Protein AF-A0A6N7HCX4-F1 (afdb_monomer)

Structure (mmCIF, N/CA/C/O backbone):
data_AF-A0A6N7HCX4-F1
#
_entry.id   AF-A0A6N7HCX4-F1
#
loop_
_atom_site.group_PDB
_atom_site.id
_atom_site.type_symbol
_atom_site.label_atom_id
_atom_site.label_alt_id
_atom_site.label_comp_id
_atom_site.label_asym_id
_atom_site.label_entity_id
_atom_site.label_seq_id
_atom_site.pdbx_PDB_ins_code
_atom_site.Cartn_x
_atom_site.Cartn_y
_atom_site.Cartn_z
_atom_site.occupancy
_atom_site.B_iso_or_equiv
_atom_site.auth_seq_id
_atom_site.auth_comp_id
_atom_site.auth_asym_id
_atom_site.auth_atom_id
_atom_site.pdbx_PDB_model_num
ATOM 1 N N . MET A 1 1 ? -26.710 -37.107 18.968 1.00 38.62 1 MET A N 1
ATOM 2 C CA . MET A 1 1 ? -25.535 -37.080 19.858 1.00 38.62 1 MET A CA 1
ATOM 3 C C . MET A 1 1 ? -24.690 -35.927 19.363 1.00 38.62 1 MET A C 1
ATOM 5 O O . MET A 1 1 ? -24.012 -36.073 18.360 1.00 38.62 1 MET A O 1
ATOM 9 N N . SER A 1 2 ? -24.929 -34.747 19.929 1.00 35.47 2 SER A N 1
ATOM 10 C CA . SER A 1 2 ? -24.366 -33.482 19.459 1.00 35.47 2 SER A CA 1
ATOM 11 C C . SER A 1 2 ? -23.120 -33.193 20.284 1.00 35.47 2 SER A C 1
ATOM 13 O O . SER A 1 2 ? -23.227 -33.065 21.503 1.00 35.47 2 SER A O 1
ATOM 15 N N . GLU A 1 3 ? -21.953 -33.158 19.647 1.00 34.78 3 GLU A N 1
ATOM 16 C CA . GLU A 1 3 ? -20.726 -32.699 20.297 1.00 34.78 3 GLU A CA 1
ATOM 17 C C . GLU A 1 3 ? -20.828 -31.195 20.586 1.00 34.78 3 GLU A C 1
ATOM 19 O O . GLU A 1 3 ? -21.275 -30.435 19.720 1.00 34.78 3 GLU A O 1
ATOM 24 N N . PRO A 1 4 ? -20.441 -30.730 21.783 1.00 40.53 4 PRO A N 1
ATOM 25 C CA . PRO A 1 4 ? -20.363 -29.308 22.051 1.00 40.53 4 PRO A CA 1
ATOM 26 C C . PRO A 1 4 ? -19.103 -28.743 21.385 1.00 40.53 4 PRO A C 1
ATOM 28 O O . PRO A 1 4 ? -17.989 -29.183 21.665 1.00 40.53 4 PRO A O 1
ATOM 31 N N . MET A 1 5 ? -19.281 -27.736 20.525 1.00 36.38 5 MET A N 1
ATOM 32 C CA . MET A 1 5 ? -18.189 -26.871 20.082 1.00 36.38 5 MET A CA 1
ATOM 33 C C . MET A 1 5 ? -17.543 -26.232 21.313 1.00 36.38 5 MET A C 1
ATOM 35 O O . MET A 1 5 ? -18.149 -25.402 21.992 1.00 36.38 5 MET A O 1
ATOM 39 N N . SER A 1 6 ? -16.314 -26.646 21.603 1.00 41.00 6 SER A N 1
ATOM 40 C CA . SER A 1 6 ? -15.460 -26.019 22.602 1.00 41.00 6 SER A CA 1
ATOM 41 C C . SER A 1 6 ? -15.181 -24.578 22.171 1.00 41.00 6 SER A C 1
ATOM 43 O O . SER A 1 6 ? -14.432 -24.332 21.227 1.00 41.00 6 SER A O 1
ATOM 45 N N . GLN A 1 7 ? -15.810 -23.618 22.850 1.00 39.31 7 GLN A N 1
ATOM 46 C CA . GLN A 1 7 ? -15.344 -22.238 22.846 1.00 39.31 7 GLN A CA 1
ATOM 47 C C . GLN A 1 7 ? -14.072 -22.189 23.690 1.00 39.31 7 GLN A C 1
ATOM 49 O O . GLN A 1 7 ? -14.120 -22.126 24.918 1.00 39.31 7 GLN A O 1
ATOM 54 N N . GLY A 1 8 ? -12.925 -22.275 23.021 1.00 34.06 8 GLY A N 1
ATOM 55 C CA . GLY A 1 8 ? -11.650 -21.926 23.623 1.00 34.06 8 GLY A CA 1
ATOM 56 C C . GLY A 1 8 ? -11.640 -20.430 23.914 1.00 34.06 8 GLY A C 1
ATOM 57 O O . GLY A 1 8 ? -11.580 -19.615 23.000 1.00 34.06 8 GLY A O 1
ATOM 58 N N . THR A 1 9 ? -11.712 -20.065 25.188 1.00 41.88 9 THR A N 1
ATOM 59 C CA . THR A 1 9 ? -11.422 -18.711 25.660 1.00 41.88 9 THR A CA 1
ATOM 60 C C . THR A 1 9 ? -9.933 -18.436 25.458 1.00 41.88 9 THR A C 1
ATOM 62 O O . THR A 1 9 ? -9.105 -18.865 26.265 1.00 41.88 9 THR A O 1
ATOM 65 N N . SER A 1 10 ? -9.569 -17.751 24.372 1.00 44.38 10 SER A N 1
ATOM 66 C CA . SER A 1 10 ? -8.228 -17.190 24.221 1.00 44.38 10 SER A CA 1
ATOM 67 C C . SER A 1 10 ? -8.109 -15.958 25.119 1.00 44.38 10 SER A C 1
ATOM 69 O O . SER A 1 10 ? -8.784 -14.960 24.890 1.00 44.38 10 SER A O 1
ATOM 71 N N . ASN A 1 11 ? -7.230 -16.011 26.120 1.00 43.62 11 ASN A N 1
ATOM 72 C CA . ASN A 1 11 ? -6.875 -14.897 27.014 1.00 43.62 11 ASN A CA 1
ATOM 73 C C . ASN A 1 11 ? -6.060 -13.774 26.318 1.00 43.62 11 ASN A C 1
ATOM 75 O O . ASN A 1 11 ? -5.235 -13.123 26.951 1.00 43.62 11 ASN A O 1
ATOM 79 N N . GLY A 1 12 ? -6.260 -13.557 25.017 1.00 55.56 12 GLY A N 1
ATOM 80 C CA . GLY A 1 12 ? -5.721 -12.417 24.276 1.00 55.56 12 GLY A CA 1
ATOM 81 C C . GLY A 1 12 ? -6.784 -11.331 24.126 1.00 55.56 12 GLY A C 1
ATOM 82 O O . GLY A 1 12 ? -7.978 -11.630 24.106 1.00 55.56 12 GLY A O 1
ATOM 83 N N . VAL A 1 13 ? -6.366 -10.069 24.016 1.00 67.88 13 VAL A N 1
ATOM 84 C CA . VAL A 1 13 ? -7.274 -8.979 23.632 1.00 67.88 13 VAL A CA 1
ATOM 85 C C . VAL A 1 13 ? -7.847 -9.321 22.251 1.00 67.88 13 VAL A C 1
ATOM 87 O O . VAL A 1 13 ? -7.097 -9.423 21.283 1.00 67.88 13 VAL A O 1
ATOM 90 N N . GLY A 1 14 ? -9.159 -9.562 22.172 1.00 87.25 14 GLY A N 1
ATOM 91 C CA . GLY A 1 14 ? -9.839 -9.869 20.909 1.00 87.25 14 GLY A CA 1
ATOM 92 C C . GLY A 1 14 ? -9.733 -8.710 19.918 1.00 87.25 14 GLY A C 1
ATOM 93 O O . GLY A 1 14 ? -9.562 -7.555 20.328 1.00 87.25 14 GLY A O 1
ATOM 94 N N . ALA A 1 15 ? -9.851 -8.994 18.619 1.00 94.31 15 ALA A N 1
ATOM 95 C CA . ALA A 1 15 ? -9.616 -7.995 17.579 1.00 94.31 15 ALA A CA 1
ATOM 96 C C . ALA A 1 15 ? -10.471 -6.729 17.750 1.00 94.31 15 ALA A C 1
ATOM 98 O O . ALA A 1 15 ? -9.975 -5.616 17.575 1.00 94.31 15 ALA A O 1
ATOM 99 N N . ALA A 1 16 ? -11.730 -6.876 18.180 1.00 95.88 16 ALA A N 1
ATOM 100 C CA . ALA A 1 16 ? -12.612 -5.739 18.431 1.00 95.88 16 ALA A CA 1
ATOM 101 C C . ALA A 1 16 ? -12.129 -4.834 19.578 1.00 95.88 16 ALA A C 1
ATOM 103 O O . ALA A 1 16 ? -12.271 -3.612 19.504 1.00 95.88 16 ALA A O 1
ATOM 104 N N . ALA A 1 17 ? -11.541 -5.414 20.628 1.00 96.12 17 ALA A N 1
ATOM 105 C CA . ALA A 1 17 ? -11.006 -4.661 21.757 1.00 96.12 17 ALA A CA 1
ATOM 106 C C . ALA A 1 17 ? -9.708 -3.928 21.384 1.00 96.12 17 ALA A C 1
ATOM 108 O O . ALA A 1 17 ? -9.553 -2.763 21.746 1.00 96.12 17 ALA A O 1
ATOM 109 N N . ALA A 1 18 ? -8.824 -4.560 20.604 1.00 97.19 18 ALA A N 1
ATOM 110 C CA . ALA A 1 18 ? -7.619 -3.910 20.085 1.00 97.19 18 ALA A CA 1
ATOM 111 C C . ALA A 1 18 ? -7.968 -2.757 19.126 1.00 97.19 18 ALA A C 1
ATOM 113 O O . ALA A 1 18 ? -7.445 -1.654 19.276 1.00 97.19 18 ALA A O 1
ATOM 114 N N . ALA A 1 19 ? -8.913 -2.975 18.203 1.00 97.75 19 ALA A N 1
ATOM 115 C CA . ALA A 1 19 ? -9.404 -1.938 17.295 1.00 97.75 19 ALA A CA 1
ATOM 116 C C . ALA A 1 19 ? -10.025 -0.758 18.060 1.00 97.75 19 ALA A C 1
ATOM 118 O O . ALA A 1 19 ? -9.717 0.396 17.771 1.00 97.75 19 ALA A O 1
ATOM 119 N N . ARG A 1 20 ? -10.860 -1.028 19.076 1.00 97.50 20 ARG A N 1
ATOM 120 C CA . ARG A 1 20 ? -11.422 0.017 19.947 1.00 97.50 20 ARG A CA 1
ATOM 121 C C . ARG A 1 20 ? -10.323 0.816 20.644 1.00 97.50 20 ARG A C 1
ATOM 123 O O . ARG A 1 20 ? -10.342 2.037 20.562 1.00 97.50 20 ARG A O 1
ATOM 130 N N . ALA A 1 21 ? -9.376 0.133 21.286 1.00 97.88 21 ALA A N 1
ATOM 131 C CA . ALA A 1 21 ? -8.285 0.779 22.009 1.00 97.88 21 ALA A CA 1
ATOM 132 C C . ALA A 1 21 ? -7.429 1.659 21.085 1.00 97.88 21 ALA A C 1
ATOM 134 O O . ALA A 1 21 ? -7.088 2.779 21.455 1.00 97.88 21 ALA A O 1
ATOM 135 N N . PHE A 1 22 ? -7.144 1.191 19.864 1.00 98.44 22 PHE A N 1
ATOM 136 C CA . PHE A 1 22 ? -6.410 1.974 18.873 1.00 98.44 22 PHE A CA 1
ATOM 137 C C . PHE A 1 22 ? -7.187 3.223 18.453 1.00 98.44 22 PHE A C 1
ATOM 139 O O . PHE A 1 22 ? -6.628 4.316 18.437 1.00 98.44 22 PHE A O 1
ATOM 146 N N . LEU A 1 23 ? -8.482 3.084 18.150 1.00 97.56 23 LEU A N 1
ATOM 147 C CA . LEU A 1 23 ? -9.331 4.211 17.757 1.00 97.56 23 LEU A CA 1
ATOM 148 C C . LEU A 1 23 ? -9.462 5.251 18.877 1.00 97.56 23 LEU A C 1
ATOM 150 O O . LEU A 1 23 ? -9.435 6.448 18.594 1.00 97.56 23 LEU A O 1
ATOM 154 N N . ASP A 1 24 ? -9.565 4.809 20.131 1.00 97.44 24 ASP A N 1
ATOM 155 C CA . ASP A 1 24 ? -9.630 5.694 21.295 1.00 97.44 24 ASP A CA 1
ATOM 156 C C . ASP A 1 24 ? -8.293 6.430 21.510 1.00 97.44 24 ASP A C 1
ATOM 158 O O . ASP A 1 24 ? -8.294 7.645 21.719 1.00 97.44 24 ASP A O 1
ATOM 162 N N . ALA A 1 25 ? -7.153 5.737 21.379 1.00 98.06 25 ALA A N 1
ATOM 163 C CA . ALA A 1 25 ? -5.821 6.347 21.446 1.00 98.06 25 ALA A CA 1
ATOM 164 C C . ALA A 1 25 ? -5.596 7.360 20.310 1.00 98.06 25 ALA A C 1
ATOM 166 O O . ALA A 1 25 ? -5.174 8.491 20.553 1.00 98.06 25 ALA A O 1
ATOM 167 N N . PHE A 1 26 ? -5.960 6.997 19.077 1.00 96.00 26 PHE A N 1
ATOM 168 C CA . PHE A 1 26 ? -5.862 7.871 17.909 1.00 96.00 26 PHE A CA 1
ATOM 169 C C . PHE A 1 26 ? -6.734 9.128 18.063 1.00 96.00 26 PHE A C 1
ATOM 171 O O . PHE A 1 26 ? -6.258 10.247 17.869 1.00 96.00 26 PHE A O 1
ATOM 178 N N . ALA A 1 27 ? -7.994 8.976 18.487 1.00 93.06 27 ALA A N 1
ATOM 179 C CA . ALA A 1 27 ? -8.889 10.105 18.752 1.00 93.06 27 ALA A CA 1
ATOM 180 C C . ALA A 1 27 ? -8.399 10.985 19.917 1.00 93.06 27 ALA A C 1
ATOM 182 O O . ALA A 1 27 ? -8.547 12.209 19.878 1.00 93.06 27 ALA A O 1
ATOM 183 N N . GLY A 1 28 ? -7.790 10.366 20.933 1.00 95.38 28 GLY A N 1
ATOM 184 C CA . GLY A 1 28 ? -7.145 11.031 22.064 1.00 95.38 28 GLY A CA 1
ATOM 185 C C . GLY A 1 28 ? -5.810 11.704 21.731 1.00 95.38 28 GLY A C 1
ATOM 186 O O . GLY A 1 28 ? -5.285 12.423 22.581 1.00 95.38 28 GLY A O 1
ATOM 187 N N . LYS A 1 29 ? -5.288 11.526 20.507 1.00 95.62 29 LYS A N 1
ATOM 188 C CA . LYS A 1 29 ? -3.956 11.980 20.067 1.00 95.62 29 LYS A CA 1
ATOM 189 C C . LYS A 1 29 ? -2.813 11.407 20.915 1.00 95.62 29 LYS A C 1
ATOM 191 O O . LYS A 1 29 ? -1.795 12.068 21.112 1.00 95.62 29 LYS A O 1
ATOM 196 N N . ASP A 1 30 ? -2.991 10.191 21.420 1.00 97.81 30 ASP A N 1
ATOM 197 C CA . ASP A 1 30 ? -1.984 9.451 22.175 1.00 97.81 30 ASP A CA 1
ATOM 198 C C . ASP A 1 30 ? -1.244 8.487 21.237 1.00 97.81 30 ASP A C 1
ATOM 200 O O . ASP A 1 30 ? -1.601 7.315 21.085 1.00 97.81 30 ASP A O 1
ATOM 204 N N . THR A 1 31 ? -0.235 9.020 20.544 1.00 97.94 31 THR A N 1
ATOM 205 C CA . THR A 1 31 ? 0.560 8.267 19.565 1.00 97.94 31 THR A CA 1
ATOM 206 C C . THR A 1 31 ? 1.271 7.078 20.208 1.00 97.94 31 THR A C 1
ATOM 208 O O . THR A 1 31 ? 1.293 5.998 19.623 1.00 97.94 31 THR A O 1
ATOM 211 N N . ASP A 1 32 ? 1.813 7.234 21.417 1.00 98.06 32 ASP A N 1
ATOM 212 C CA . ASP A 1 32 ? 2.550 6.163 22.094 1.00 98.06 32 ASP A CA 1
ATOM 213 C C . ASP A 1 32 ? 1.618 5.003 22.469 1.00 98.06 32 ASP A C 1
ATOM 215 O O . ASP A 1 32 ? 1.947 3.840 22.212 1.00 98.06 32 ASP A O 1
ATOM 219 N N . ALA A 1 33 ? 0.425 5.302 22.998 1.00 98.25 33 ALA A N 1
ATOM 220 C CA . ALA A 1 33 ? -0.582 4.280 23.272 1.00 98.25 33 ALA A CA 1
ATOM 221 C C . ALA A 1 33 ? -1.065 3.586 21.990 1.00 98.25 33 ALA A C 1
ATOM 223 O O . ALA A 1 33 ? -1.231 2.366 21.984 1.00 98.25 33 ALA A O 1
ATOM 224 N N . ALA A 1 34 ? -1.249 4.330 20.894 1.00 98.38 34 ALA A N 1
ATOM 225 C CA . ALA A 1 34 ? -1.633 3.754 19.608 1.00 98.38 34 ALA A CA 1
ATOM 226 C C . ALA A 1 34 ? -0.553 2.801 19.064 1.00 98.38 34 ALA A C 1
ATOM 228 O O . ALA A 1 34 ? -0.870 1.690 18.641 1.00 98.38 34 ALA A O 1
ATOM 229 N N . LEU A 1 35 ? 0.725 3.193 19.120 1.00 98.50 35 LEU A N 1
ATOM 230 C CA . LEU A 1 35 ? 1.849 2.378 18.645 1.00 98.50 35 LEU A CA 1
ATOM 231 C C . LEU A 1 35 ? 2.089 1.130 19.500 1.00 98.50 35 LEU A C 1
ATOM 233 O O . LEU A 1 35 ? 2.487 0.093 18.964 1.00 98.50 35 LEU A O 1
ATOM 237 N N . ALA A 1 36 ? 1.822 1.201 20.807 1.00 98.19 36 ALA A N 1
ATOM 238 C CA . ALA A 1 36 ? 1.929 0.059 21.716 1.00 98.19 36 ALA A CA 1
ATOM 239 C C . ALA A 1 36 ? 0.956 -1.084 21.369 1.00 98.19 36 ALA A C 1
ATOM 241 O O . ALA A 1 36 ? 1.180 -2.222 21.780 1.00 98.19 36 ALA A O 1
ATOM 242 N N . LEU A 1 37 ? -0.099 -0.797 20.599 1.00 98.38 37 LEU A N 1
ATOM 243 C CA . LEU A 1 37 ? -1.101 -1.770 20.155 1.00 98.38 37 LEU A CA 1
ATOM 244 C C . LEU A 1 37 ? -0.750 -2.447 18.826 1.00 98.38 37 LEU A C 1
ATOM 246 O O . LEU A 1 37 ? -1.518 -3.287 18.367 1.00 98.38 37 LEU A O 1
ATOM 250 N N . LEU A 1 38 ? 0.368 -2.097 18.190 1.00 98.62 38 LEU A N 1
ATOM 251 C CA . LEU A 1 38 ? 0.753 -2.614 16.873 1.00 98.62 38 LEU A CA 1
ATOM 252 C C . LEU A 1 38 ? 1.835 -3.685 17.002 1.00 98.62 38 LEU A C 1
ATOM 254 O O . LEU A 1 38 ? 2.639 -3.628 17.929 1.00 98.62 38 LEU A O 1
ATOM 258 N N . THR A 1 39 ? 1.946 -4.626 16.069 1.00 98.62 39 THR A N 1
ATOM 259 C CA . THR A 1 39 ? 3.149 -5.470 15.953 1.00 98.62 39 THR A CA 1
ATOM 260 C C . THR A 1 39 ? 4.329 -4.668 15.385 1.00 98.62 39 THR A C 1
ATOM 262 O O . THR A 1 39 ? 4.139 -3.608 14.788 1.00 98.62 39 THR A O 1
ATOM 26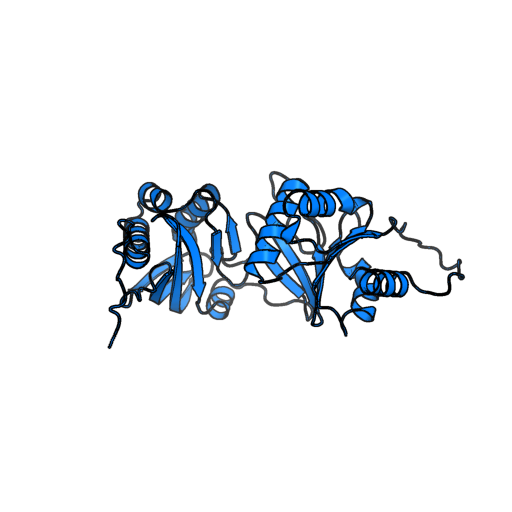5 N N . ASP A 1 40 ? 5.567 -5.141 15.568 1.00 98.06 40 ASP A N 1
ATOM 266 C CA . ASP A 1 40 ? 6.755 -4.459 15.014 1.00 98.06 40 ASP A CA 1
ATOM 267 C C . ASP A 1 40 ? 6.742 -4.416 13.474 1.00 98.06 40 ASP A C 1
ATOM 269 O O . ASP A 1 40 ? 7.222 -3.455 12.877 1.00 98.06 40 ASP A O 1
ATOM 273 N N . ASP A 1 41 ? 6.164 -5.443 12.849 1.00 97.62 41 ASP A N 1
ATOM 274 C CA . ASP A 1 41 ? 6.049 -5.675 11.404 1.00 97.62 41 ASP A CA 1
ATOM 275 C C . ASP A 1 41 ? 4.689 -5.254 10.817 1.00 97.62 41 ASP A C 1
ATOM 277 O O . ASP A 1 41 ? 4.370 -5.664 9.699 1.00 97.62 41 ASP A O 1
ATOM 281 N N . VAL A 1 42 ? 3.888 -4.483 11.566 1.00 98.75 42 VAL A N 1
ATOM 282 C CA . VAL A 1 42 ? 2.527 -4.072 11.181 1.00 98.75 42 VAL A CA 1
ATOM 283 C C . VAL A 1 42 ? 2.479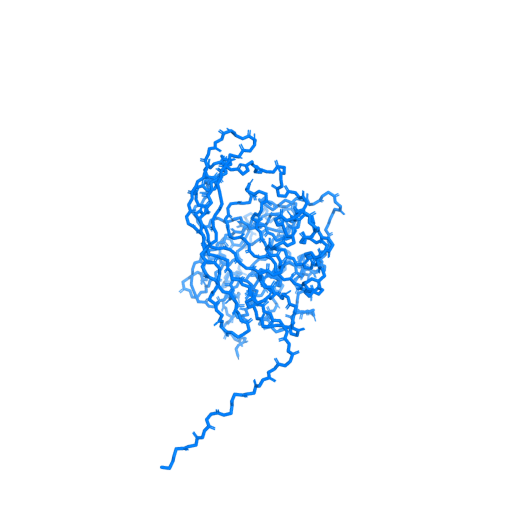 -3.522 9.754 1.00 98.75 42 VAL A C 1
ATOM 285 O O . VAL A 1 42 ? 3.347 -2.742 9.357 1.00 98.75 42 VAL A O 1
ATOM 288 N N . VAL A 1 43 ? 1.451 -3.898 8.996 1.00 98.81 43 VAL A N 1
ATOM 289 C CA . VAL A 1 43 ? 1.175 -3.336 7.668 1.00 98.81 43 VAL A CA 1
ATOM 290 C C . VAL A 1 43 ? 0.002 -2.364 7.749 1.00 98.81 43 VAL A C 1
ATOM 292 O O . VAL A 1 43 ? -1.054 -2.689 8.291 1.00 98.81 43 VAL A O 1
ATOM 295 N N . TRP A 1 44 ? 0.193 -1.168 7.201 1.00 98.69 44 TRP A N 1
ATOM 296 C CA . TRP A 1 44 ? -0.826 -0.128 7.090 1.00 98.69 44 TRP A CA 1
ATOM 297 C C . TRP A 1 44 ? -1.176 0.059 5.617 1.00 98.69 44 TRP A C 1
ATOM 299 O O . TRP A 1 44 ? -0.338 0.506 4.835 1.00 98.69 44 TRP A O 1
ATOM 309 N N . HIS A 1 45 ? -2.393 -0.312 5.235 1.00 98.56 45 HIS A N 1
ATOM 310 C CA . HIS A 1 45 ? -2.845 -0.347 3.851 1.00 98.56 45 HIS A CA 1
ATOM 311 C C . HIS A 1 45 ? -3.966 0.672 3.640 1.00 98.56 45 HIS A C 1
ATOM 313 O O . HIS A 1 45 ? -5.070 0.537 4.164 1.00 98.56 45 HIS A O 1
ATOM 319 N N . VAL A 1 46 ? -3.707 1.692 2.830 1.00 98.12 46 VAL A N 1
ATOM 320 C CA . VAL A 1 46 ? -4.724 2.668 2.431 1.00 98.12 46 VAL A CA 1
ATOM 321 C C . VAL A 1 46 ? -4.703 2.800 0.912 1.00 98.12 46 VAL A C 1
ATOM 323 O O . VAL A 1 46 ? -3.734 3.301 0.343 1.00 98.12 46 VAL A O 1
ATOM 326 N N . ASP A 1 47 ? -5.756 2.327 0.249 1.00 96.81 47 ASP A N 1
ATOM 327 C CA . ASP A 1 47 ? -5.888 2.397 -1.207 1.00 96.81 47 ASP A CA 1
ATOM 328 C C . ASP A 1 47 ? -6.252 3.815 -1.673 1.00 96.81 47 ASP A C 1
ATOM 330 O O . ASP A 1 47 ? -7.089 4.491 -1.076 1.00 96.81 47 ASP A O 1
ATOM 334 N N . GLY A 1 48 ? -5.675 4.261 -2.791 1.00 96.06 48 GLY A N 1
ATOM 335 C CA . GLY A 1 48 ? -6.073 5.512 -3.435 1.00 96.06 48 GLY A CA 1
ATOM 336 C C . GLY A 1 48 ? -4.967 6.179 -4.242 1.00 96.06 48 GLY A C 1
ATOM 337 O O . GLY A 1 48 ? -3.960 5.562 -4.590 1.00 96.06 48 GLY A O 1
ATOM 338 N N . ALA A 1 49 ? -5.165 7.464 -4.536 1.00 96.31 49 ALA A N 1
ATOM 339 C CA . ALA A 1 49 ? -4.180 8.278 -5.237 1.00 96.31 49 ALA A CA 1
ATOM 340 C C . ALA A 1 49 ? -3.030 8.676 -4.293 1.00 96.31 49 ALA A C 1
ATOM 342 O O . ALA A 1 49 ? -3.305 9.175 -3.197 1.00 96.31 49 ALA A O 1
ATOM 343 N N . PRO A 1 50 ? -1.755 8.525 -4.698 1.00 95.94 50 PRO A N 1
ATOM 344 C CA . PRO A 1 50 ? -0.626 8.910 -3.861 1.00 95.94 50 PRO A CA 1
ATOM 345 C C . PRO A 1 50 ? -0.682 10.376 -3.398 1.00 95.94 50 PRO A C 1
ATOM 347 O O . PRO A 1 50 ? -0.216 10.695 -2.315 1.00 95.94 50 PRO A O 1
ATOM 350 N N . GLU A 1 51 ? -1.284 11.297 -4.137 1.00 95.00 51 GLU A N 1
ATOM 351 C CA . GLU A 1 51 ? -1.416 12.699 -3.717 1.00 95.00 51 GLU A CA 1
ATOM 352 C C . GLU A 1 51 ? -2.171 12.883 -2.392 1.00 95.00 51 GLU A C 1
ATOM 354 O O . GLU A 1 51 ? -2.003 13.909 -1.733 1.00 95.00 51 GLU A O 1
ATOM 359 N N . VAL A 1 52 ? -2.967 11.895 -1.977 1.00 97.00 52 VAL A N 1
ATOM 360 C CA . VAL A 1 52 ? -3.567 11.847 -0.644 1.00 97.00 52 VAL A CA 1
ATOM 361 C C . VAL A 1 52 ? -2.493 11.379 0.359 1.00 97.00 52 VAL A C 1
ATOM 363 O O . VAL A 1 52 ? -2.008 10.251 0.244 1.00 97.00 52 VAL A O 1
ATOM 366 N N . PRO A 1 53 ? -2.108 12.190 1.366 1.00 94.62 53 PRO A N 1
ATOM 367 C CA . PRO A 1 53 ? -0.981 11.871 2.254 1.00 94.62 53 PRO A CA 1
ATOM 368 C C . PRO A 1 53 ? -1.148 10.586 3.072 1.00 94.62 53 PRO A C 1
ATOM 370 O O . PRO A 1 53 ? -0.161 9.972 3.460 1.00 94.62 53 PRO A O 1
ATOM 373 N N . THR A 1 54 ? -2.390 10.171 3.330 1.00 95.19 54 THR A N 1
ATOM 374 C CA . THR A 1 54 ? -2.701 8.959 4.097 1.00 95.19 54 THR A CA 1
ATOM 375 C C . THR A 1 54 ? -2.679 7.680 3.266 1.00 95.19 54 THR A C 1
ATOM 377 O O . THR A 1 54 ? -2.692 6.605 3.859 1.00 95.19 54 THR A O 1
ATOM 380 N N . VAL A 1 55 ? -2.658 7.779 1.932 1.00 97.44 55 VAL A N 1
ATOM 381 C CA . VAL A 1 55 ? -2.670 6.636 1.006 1.00 97.44 55 VAL A CA 1
ATOM 382 C C . VAL A 1 55 ? -1.300 5.964 0.944 1.00 97.44 55 VAL A C 1
ATOM 384 O O . VAL A 1 55 ? -0.273 6.639 0.907 1.00 97.44 55 VAL A O 1
ATOM 387 N N . GLY A 1 56 ? -1.274 4.638 0.837 1.00 97.75 56 GLY A N 1
ATOM 388 C CA . GLY A 1 56 ? -0.071 3.852 0.582 1.00 97.75 56 GLY A CA 1
ATOM 389 C C . GLY A 1 56 ? -0.033 2.527 1.334 1.00 97.75 56 GLY A C 1
ATOM 390 O O . GLY A 1 56 ? -0.907 2.221 2.144 1.00 97.75 56 GLY A O 1
ATOM 391 N N . LEU A 1 57 ? 1.014 1.754 1.052 1.00 98.50 57 LEU A N 1
ATOM 392 C CA . LEU A 1 57 ? 1.403 0.566 1.803 1.00 98.50 57 LEU A CA 1
ATOM 393 C C . LEU A 1 57 ? 2.581 0.921 2.702 1.00 98.50 57 LEU A C 1
ATOM 395 O O . LEU A 1 57 ? 3.681 1.160 2.209 1.00 98.50 57 LEU A O 1
ATOM 399 N N . LEU A 1 58 ? 2.362 0.963 4.008 1.00 98.50 58 LEU A N 1
ATOM 400 C CA . LEU A 1 58 ? 3.410 1.219 4.991 1.00 98.50 58 LEU A CA 1
ATOM 401 C C . LEU A 1 58 ? 3.706 -0.059 5.761 1.00 98.50 58 LEU A C 1
ATOM 403 O O . LEU A 1 58 ? 2.787 -0.810 6.087 1.00 98.50 58 LEU A O 1
ATOM 407 N N . GLN A 1 59 ? 4.973 -0.279 6.100 1.00 98.38 59 GLN A N 1
ATOM 408 C CA . GLN A 1 59 ? 5.356 -1.378 6.978 1.00 98.38 59 GLN A CA 1
ATOM 409 C C . GLN A 1 59 ? 6.211 -0.906 8.153 1.00 98.38 59 GLN A C 1
ATOM 411 O O . GLN A 1 59 ? 7.190 -0.175 7.993 1.00 98.38 59 GLN A O 1
ATOM 416 N N . GLY A 1 60 ? 5.834 -1.381 9.338 1.00 98.25 60 GLY A N 1
ATOM 417 C CA . GLY A 1 60 ? 6.519 -1.159 10.602 1.00 98.25 60 GLY A CA 1
ATOM 418 C C . GLY A 1 60 ? 6.027 0.060 11.384 1.00 98.25 60 GLY A C 1
ATOM 419 O O . GLY A 1 60 ? 5.554 1.055 10.829 1.00 98.25 60 GLY A O 1
ATOM 420 N N . ARG A 1 61 ? 6.179 -0.001 12.714 1.00 98.12 61 ARG A N 1
ATOM 421 C CA . ARG A 1 61 ? 5.667 1.027 13.643 1.00 98.12 61 ARG A CA 1
ATOM 422 C C . ARG A 1 61 ? 6.196 2.434 13.369 1.00 98.12 61 ARG A C 1
ATOM 424 O O . ARG A 1 61 ? 5.464 3.394 13.570 1.00 98.12 61 ARG A O 1
ATOM 431 N N . ALA A 1 62 ? 7.443 2.565 12.913 1.00 97.38 62 ALA A N 1
ATOM 432 C CA . ALA A 1 62 ? 8.047 3.870 12.631 1.00 97.38 62 ALA A CA 1
ATOM 433 C C . ALA A 1 62 ? 7.277 4.635 11.541 1.00 97.38 62 ALA A C 1
ATOM 435 O O . ALA A 1 62 ? 6.945 5.800 11.724 1.00 97.38 62 ALA A O 1
ATOM 436 N N . ARG A 1 63 ? 6.893 3.951 10.460 1.00 97.00 63 ARG A N 1
ATOM 437 C CA . ARG A 1 63 ? 6.108 4.549 9.371 1.00 97.00 63 ARG A CA 1
ATOM 438 C C . ARG A 1 63 ? 4.665 4.818 9.786 1.00 97.00 63 ARG A C 1
ATOM 440 O O . ARG A 1 63 ? 4.098 5.843 9.424 1.00 97.00 63 ARG A O 1
ATOM 447 N N . VAL A 1 64 ? 4.068 3.933 10.592 1.00 98.31 64 VAL A N 1
ATOM 448 C CA . VAL A 1 64 ? 2.723 4.179 11.144 1.00 98.31 64 VAL A CA 1
ATOM 449 C C . VAL A 1 64 ? 2.724 5.382 12.089 1.00 98.31 64 VAL A C 1
ATOM 451 O O . VAL A 1 64 ? 1.774 6.157 12.085 1.00 98.31 64 VAL A O 1
ATOM 454 N N . LYS A 1 65 ? 3.800 5.595 12.855 1.00 98.19 65 LYS A N 1
ATOM 455 C CA . LYS A 1 65 ? 3.970 6.792 13.687 1.00 98.19 65 LYS A CA 1
ATOM 456 C C . LYS A 1 65 ? 3.929 8.064 12.842 1.00 98.19 65 LYS A C 1
ATOM 458 O O . LYS A 1 65 ? 3.138 8.952 13.141 1.00 98.19 65 LYS A O 1
ATOM 463 N N . GLU A 1 66 ? 4.735 8.121 11.784 1.00 96.69 66 GLU A N 1
ATOM 464 C CA . GLU A 1 66 ? 4.760 9.254 10.848 1.00 96.69 66 GLU A CA 1
ATOM 465 C C . GLU A 1 66 ? 3.378 9.494 10.222 1.00 96.69 66 GLU A C 1
ATOM 467 O O . GLU A 1 66 ? 2.923 10.633 10.137 1.00 96.69 66 GLU A O 1
ATOM 472 N N . TRP A 1 67 ? 2.665 8.421 9.865 1.00 97.00 67 TRP A N 1
ATOM 473 C CA . TRP A 1 67 ? 1.296 8.498 9.353 1.00 97.00 67 TRP A CA 1
ATOM 474 C C . TRP A 1 67 ? 0.310 9.086 10.376 1.00 97.00 67 TRP A C 1
ATOM 476 O O . TRP A 1 67 ? -0.469 9.977 10.034 1.00 97.00 67 TRP A O 1
ATOM 486 N N . ILE A 1 68 ? 0.352 8.632 11.637 1.00 96.88 68 ILE A N 1
ATOM 487 C CA . ILE A 1 68 ? -0.514 9.136 12.720 1.00 96.88 68 ILE A CA 1
ATOM 488 C C . ILE A 1 68 ? -0.247 10.623 12.962 1.00 96.88 68 ILE A C 1
ATOM 490 O O . ILE A 1 68 ? -1.184 11.416 13.068 1.00 96.88 68 ILE A O 1
ATOM 494 N N . GLU A 1 69 ? 1.027 11.004 13.039 1.00 95.50 69 GLU A N 1
ATOM 495 C CA . GLU A 1 69 ? 1.444 12.376 13.329 1.00 95.50 69 GLU A CA 1
ATOM 496 C C . GLU A 1 69 ? 1.154 13.336 12.172 1.00 95.50 69 GLU A C 1
ATOM 498 O O . GLU A 1 69 ? 0.807 14.487 12.424 1.00 95.50 69 GLU A O 1
ATOM 503 N N . GLY A 1 70 ? 1.227 12.865 10.923 1.00 94.06 70 GLY A N 1
ATOM 504 C CA . GLY A 1 70 ? 0.914 13.659 9.732 1.00 94.06 70 GLY A CA 1
ATOM 505 C C . GLY A 1 70 ? -0.584 13.804 9.435 1.00 94.06 70 GLY A C 1
ATOM 506 O O . GLY A 1 70 ? -0.984 14.711 8.703 1.00 94.06 70 GLY A O 1
ATOM 507 N N . PHE A 1 71 ? -1.448 12.953 10.002 1.00 92.44 71 PHE A N 1
ATOM 508 C CA . PHE A 1 71 ? -2.891 12.976 9.723 1.00 92.44 71 PHE A CA 1
ATOM 509 C C . PHE A 1 71 ? -3.560 14.352 9.977 1.00 92.44 71 PHE A C 1
ATOM 511 O O . PHE A 1 71 ? -4.300 14.826 9.104 1.00 92.44 71 PHE A O 1
ATOM 518 N N . PRO A 1 72 ? -3.317 15.050 11.111 1.00 91.75 72 PRO A N 1
ATOM 519 C CA . PRO A 1 72 ? -3.945 16.345 11.404 1.00 91.75 72 PRO A CA 1
ATOM 520 C C . PRO A 1 72 ? -3.522 17.492 10.468 1.00 91.75 72 PRO A C 1
ATOM 522 O O . PRO A 1 72 ? -4.251 18.489 10.354 1.00 91.75 72 PRO A O 1
ATOM 525 N N . ASP A 1 73 ? -2.375 17.354 9.798 1.00 93.25 73 ASP A N 1
ATOM 526 C CA . ASP A 1 73 ? -1.845 18.342 8.852 1.00 93.25 73 ASP A CA 1
ATOM 527 C C . ASP A 1 73 ? -2.541 18.258 7.488 1.00 93.25 73 ASP A C 1
ATOM 529 O O . ASP A 1 73 ? -2.640 19.253 6.767 1.00 93.25 73 ASP A O 1
ATOM 533 N N . ALA A 1 74 ? -3.086 17.091 7.140 1.00 93.06 74 ALA A N 1
ATOM 534 C CA . ALA A 1 74 ? -3.816 16.886 5.893 1.00 93.06 74 ALA A CA 1
A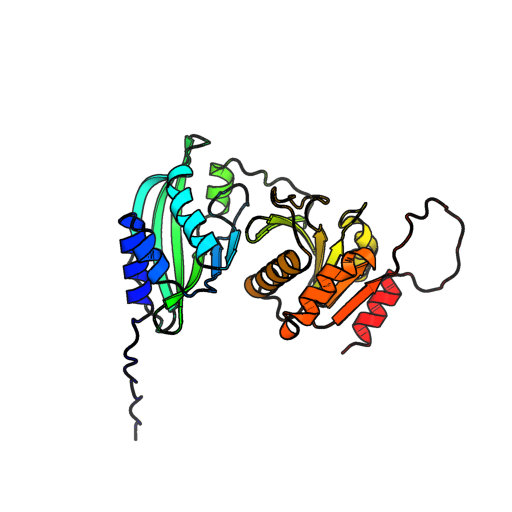TOM 535 C C . ALA A 1 74 ? -5.305 17.267 6.015 1.00 93.06 74 ALA A C 1
ATOM 537 O O . ALA A 1 74 ? -5.879 17.875 5.101 1.00 93.06 74 ALA A O 1
ATOM 538 N N . PHE A 1 75 ? -5.928 16.953 7.156 1.00 95.31 75 PHE A N 1
ATOM 539 C CA . PHE A 1 75 ? -7.380 17.021 7.334 1.00 95.31 75 PHE A CA 1
ATOM 540 C C . PHE A 1 75 ? -7.813 17.890 8.519 1.00 95.31 75 PHE A C 1
ATOM 542 O O . PHE A 1 75 ? -7.246 17.856 9.610 1.00 95.31 75 PHE A O 1
ATOM 549 N N . GLU A 1 76 ? -8.906 18.629 8.335 1.00 95.69 76 GLU A N 1
ATOM 550 C CA . GLU A 1 76 ? -9.670 19.237 9.423 1.00 95.69 76 GLU A CA 1
ATOM 551 C C . GLU A 1 76 ? -10.996 18.478 9.630 1.00 95.69 76 GLU A C 1
ATOM 553 O O . GLU A 1 76 ? -11.880 18.539 8.766 1.00 95.69 76 GLU A O 1
ATOM 558 N N . PRO A 1 77 ? -11.169 17.776 10.767 1.00 94.38 77 PRO A N 1
ATOM 559 C CA . PRO A 1 77 ? -12.412 17.092 11.126 1.00 94.38 77 PRO A CA 1
ATOM 560 C C . PRO A 1 77 ? -13.627 18.021 11.161 1.00 94.38 77 PRO A C 1
ATOM 562 O O . PRO A 1 77 ? -13.657 19.002 11.901 1.00 94.38 77 PRO A O 1
ATOM 565 N N . ARG A 1 78 ? -14.662 17.684 10.382 1.00 96.38 78 ARG A N 1
ATOM 566 C CA . ARG A 1 78 ? -15.986 18.334 10.419 1.00 96.38 78 ARG A CA 1
ATOM 567 C C . ARG A 1 78 ? -17.081 17.393 10.915 1.00 96.38 78 ARG A C 1
ATOM 569 O O . ARG A 1 78 ? -18.094 17.862 11.426 1.00 96.38 78 ARG A O 1
ATOM 576 N N . GLY A 1 79 ? -16.885 16.088 10.770 1.00 95.94 79 GLY A N 1
ATOM 577 C CA . GLY A 1 79 ? -17.762 15.059 11.304 1.00 95.94 79 GLY A CA 1
ATOM 578 C C . GLY A 1 79 ? -17.091 13.694 11.235 1.00 95.94 79 GLY A C 1
ATOM 579 O O . GLY A 1 79 ? -16.351 13.408 10.300 1.00 95.94 79 GLY A O 1
ATOM 580 N N . PHE A 1 80 ? -17.329 12.862 12.242 1.00 95.75 80 PHE A N 1
ATOM 581 C CA . PHE A 1 80 ? -16.826 11.495 12.286 1.00 95.75 80 PHE A CA 1
ATOM 582 C C . PHE A 1 80 ? -17.749 10.662 13.168 1.00 95.75 80 PHE A C 1
ATOM 584 O O . PHE A 1 80 ? -18.115 11.092 14.265 1.00 95.75 80 PHE A O 1
ATOM 591 N N . ARG A 1 81 ? -18.174 9.500 12.680 1.00 96.62 81 ARG A N 1
ATOM 592 C CA . ARG A 1 81 ? -19.044 8.577 13.410 1.00 96.62 81 ARG A CA 1
ATOM 593 C C . ARG A 1 81 ? -18.574 7.154 13.179 1.00 96.62 81 ARG A C 1
ATOM 595 O O . ARG A 1 81 ? -18.362 6.752 12.041 1.00 96.62 81 ARG A O 1
ATOM 602 N N . LEU A 1 82 ? -18.484 6.395 14.263 1.00 97.06 82 LEU A N 1
ATOM 603 C CA . LEU A 1 82 ? -18.248 4.958 14.224 1.00 97.06 82 LEU A CA 1
ATOM 604 C C . LEU A 1 82 ? -19.574 4.225 14.402 1.00 97.06 82 LEU A C 1
ATOM 606 O O . LEU A 1 82 ? -20.365 4.566 15.285 1.00 97.06 82 LEU A O 1
ATOM 610 N N . SER A 1 83 ? -19.792 3.203 13.586 1.00 97.00 83 SER A N 1
ATOM 611 C CA . SER A 1 83 ? -20.825 2.196 13.812 1.00 97.00 83 SER A CA 1
ATOM 612 C C . SER A 1 83 ? -20.301 1.117 14.776 1.00 97.00 83 SER A C 1
ATOM 614 O O . SER A 1 83 ? -19.108 1.108 15.106 1.00 97.00 83 SER A O 1
ATOM 616 N N . PRO A 1 84 ? -21.162 0.214 15.282 1.00 97.00 84 PRO A N 1
ATOM 617 C CA . PRO A 1 84 ? -20.712 -0.904 16.104 1.00 97.00 84 PRO A CA 1
ATOM 618 C C . PRO A 1 84 ? -19.615 -1.726 15.415 1.00 97.00 84 PRO A C 1
ATOM 620 O O . PRO A 1 84 ? -19.699 -2.001 14.219 1.00 97.00 84 PRO A O 1
ATOM 623 N N . ILE A 1 85 ? -18.601 -2.118 16.190 1.00 97.62 85 ILE A N 1
ATOM 624 C CA . ILE A 1 85 ? -17.511 -2.974 15.715 1.00 97.62 85 ILE A CA 1
ATOM 625 C C . ILE A 1 85 ? -18.053 -4.390 15.533 1.00 97.62 85 ILE A C 1
ATOM 627 O O . ILE A 1 85 ? -18.711 -4.925 16.427 1.00 97.62 85 ILE A O 1
ATOM 631 N N . ILE A 1 86 ? -17.755 -4.991 14.388 1.00 97.62 86 ILE A N 1
ATOM 632 C CA . ILE A 1 86 ? -18.066 -6.383 14.080 1.00 97.62 86 ILE A CA 1
ATOM 633 C C . ILE A 1 86 ? -16.818 -7.207 14.400 1.00 97.62 86 ILE A C 1
ATOM 635 O O . ILE A 1 86 ? -15.754 -6.962 13.832 1.00 97.62 86 ILE A O 1
ATOM 639 N N . ASP A 1 87 ? -16.952 -8.161 15.319 1.00 95.56 87 ASP A N 1
ATOM 640 C CA . ASP A 1 87 ? -15.859 -9.026 15.770 1.00 95.56 87 ASP A CA 1
ATOM 641 C C . ASP A 1 87 ? -15.852 -10.354 14.997 1.00 95.56 87 ASP A C 1
ATOM 643 O O . ASP A 1 87 ? -16.829 -11.105 15.021 1.00 95.56 87 ASP A O 1
ATOM 647 N N . GLY A 1 88 ? -14.748 -10.629 14.306 1.00 93.12 88 GLY A N 1
ATOM 648 C CA . GLY A 1 88 ? -14.450 -11.875 13.601 1.00 93.12 88 GLY A CA 1
ATOM 649 C C . GLY A 1 88 ? -13.431 -12.759 14.332 1.00 93.12 88 GLY A C 1
ATOM 650 O O . GLY A 1 88 ? -12.883 -13.681 13.732 1.00 93.12 88 GLY A O 1
ATOM 651 N N . GLY A 1 89 ? -13.130 -12.480 15.604 1.00 91.06 89 GLY A N 1
ATOM 652 C CA . GLY A 1 89 ? -12.141 -13.193 16.412 1.00 91.06 89 GLY A CA 1
ATOM 653 C C . GLY A 1 89 ? -10.735 -12.625 16.222 1.00 91.06 89 GLY A C 1
ATOM 654 O O . GLY A 1 89 ? -10.238 -11.890 17.076 1.00 91.06 89 GLY A O 1
ATOM 655 N N . THR A 1 90 ? -10.093 -12.951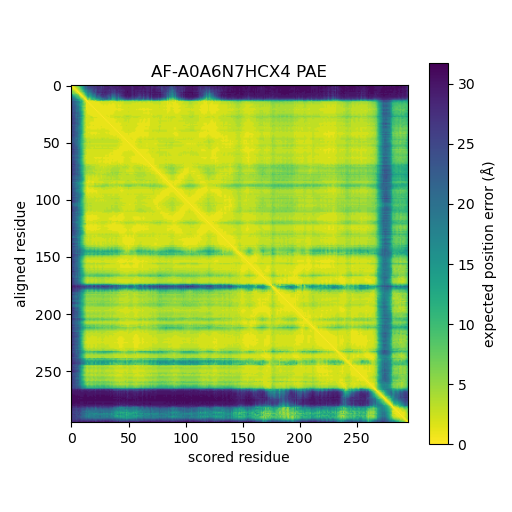 15.098 1.00 95.06 90 THR A N 1
ATOM 656 C CA . THR A 1 90 ? -8.766 -12.414 14.725 1.00 95.06 90 THR A CA 1
ATOM 657 C C . THR A 1 90 ? -8.850 -11.157 13.870 1.00 95.06 90 THR A C 1
ATOM 659 O O . THR A 1 90 ? -7.834 -10.517 13.615 1.00 95.06 90 THR A O 1
ATOM 662 N N . GLU A 1 91 ? -10.051 -10.794 13.429 1.00 97.12 91 GLU A N 1
ATOM 663 C CA . GLU A 1 91 ? -10.306 -9.597 12.638 1.00 97.12 91 GLU A CA 1
ATOM 664 C C . GLU A 1 91 ? -11.424 -8.766 13.256 1.00 97.12 91 GLU A C 1
ATOM 666 O O . GLU A 1 91 ? -12.363 -9.309 13.832 1.00 97.12 91 GLU A O 1
ATOM 671 N N . ALA A 1 92 ? -11.340 -7.449 13.113 1.00 98.25 92 ALA A N 1
ATOM 672 C CA . ALA A 1 92 ? -12.403 -6.530 13.484 1.00 98.25 92 ALA A CA 1
ATOM 673 C C . ALA A 1 92 ? -12.726 -5.602 12.320 1.00 98.25 92 ALA A C 1
ATOM 675 O O . ALA A 1 92 ? -11.831 -4.996 11.730 1.00 98.25 92 ALA A O 1
ATOM 676 N N . ILE A 1 93 ? -14.016 -5.469 12.024 1.00 98.50 93 ILE A N 1
ATOM 677 C CA . ILE A 1 93 ? -14.528 -4.564 11.000 1.00 98.50 93 ILE A CA 1
ATOM 678 C C . ILE A 1 93 ? -15.225 -3.395 11.688 1.00 98.50 93 ILE A C 1
ATOM 680 O O . ILE A 1 93 ? -16.104 -3.586 12.530 1.00 98.50 93 ILE A O 1
ATOM 684 N N . VAL A 1 94 ? -14.838 -2.177 11.324 1.00 98.56 94 VAL A N 1
ATOM 685 C CA . VAL A 1 94 ? -15.357 -0.938 11.902 1.00 98.56 94 VAL A CA 1
ATOM 686 C C . VAL A 1 94 ? -15.944 -0.075 10.787 1.00 98.56 94 VAL A C 1
ATOM 688 O O . VAL A 1 94 ? -15.211 0.682 10.147 1.00 98.56 94 VAL A O 1
ATOM 691 N N . PRO A 1 95 ? -17.257 -0.179 10.524 1.00 98.50 95 PRO A N 1
ATOM 692 C CA . PRO A 1 95 ? -17.938 0.727 9.614 1.00 98.50 95 PRO A CA 1
ATOM 693 C C . PRO A 1 95 ? -18.067 2.113 10.246 1.00 98.50 95 PRO A C 1
ATOM 695 O O . PRO A 1 95 ? -18.201 2.253 11.466 1.00 98.50 95 PRO A O 1
ATOM 698 N N . GLY A 1 96 ? -18.116 3.147 9.425 1.00 98.38 96 GLY A N 1
ATOM 699 C CA . GLY A 1 96 ? -18.291 4.506 9.903 1.00 98.38 96 GLY A CA 1
ATOM 700 C C . GLY A 1 96 ? -18.613 5.480 8.790 1.00 98.38 96 GLY A C 1
ATOM 701 O O . GLY A 1 96 ? -18.790 5.104 7.637 1.00 98.38 96 GLY A O 1
ATOM 702 N N . TRP A 1 97 ? -18.694 6.745 9.171 1.00 98.38 97 TRP A N 1
ATOM 703 C CA . TRP A 1 97 ? -18.910 7.865 8.270 1.00 98.38 97 TRP A CA 1
ATOM 704 C C . TRP A 1 97 ? -17.994 9.014 8.672 1.00 98.38 97 TRP A C 1
ATOM 706 O O . TRP A 1 97 ? -17.842 9.297 9.867 1.00 98.38 97 TRP A O 1
ATOM 716 N N . PHE A 1 98 ? -17.420 9.703 7.694 1.00 97.62 98 PHE A N 1
ATOM 717 C CA . PHE A 1 98 ? -16.552 10.852 7.919 1.00 97.62 98 PHE A CA 1
ATOM 718 C C . PHE A 1 98 ? -16.982 12.060 7.091 1.00 97.62 98 PHE A C 1
ATOM 720 O O . PHE A 1 98 ? -17.648 11.943 6.065 1.00 97.62 98 PHE A O 1
ATOM 727 N N . ARG A 1 99 ? -16.534 13.234 7.534 1.00 98.00 99 ARG A N 1
ATOM 728 C CA . ARG A 1 99 ? -16.527 14.480 6.776 1.00 98.00 99 ARG A CA 1
ATOM 729 C C . ARG A 1 99 ? -15.310 15.301 7.171 1.00 98.00 99 ARG A C 1
ATOM 731 O O . ARG A 1 99 ? -15.175 15.710 8.330 1.00 98.00 99 ARG A O 1
ATOM 738 N N . TYR A 1 100 ? -14.459 15.586 6.196 1.00 97.44 100 TYR A N 1
ATOM 739 C CA . TYR A 1 100 ? -13.222 16.339 6.368 1.00 97.44 100 TYR A CA 1
ATOM 740 C C . TYR A 1 100 ? -13.181 17.554 5.443 1.00 97.44 100 TYR A C 1
ATOM 742 O O . TYR A 1 100 ? -13.675 17.515 4.319 1.00 97.44 100 TYR A O 1
ATOM 750 N N . LEU A 1 101 ? -12.562 18.635 5.916 1.00 97.94 101 LEU A N 1
ATOM 751 C CA . LEU A 1 101 ? -12.048 19.699 5.057 1.00 97.94 101 LEU A CA 1
ATOM 752 C C . LEU A 1 101 ? -10.568 19.402 4.780 1.00 97.94 101 LEU A C 1
ATOM 754 O O . LEU A 1 101 ? -9.775 19.308 5.716 1.00 97.94 101 LEU A O 1
ATOM 758 N N . VAL A 1 102 ? -10.197 19.254 3.510 1.00 97.69 102 VAL A N 1
ATOM 759 C CA . VAL A 1 102 ? -8.804 19.085 3.078 1.00 97.69 102 VAL A CA 1
ATOM 760 C C . VAL A 1 102 ? -8.093 20.428 3.189 1.00 97.69 102 VAL A C 1
ATOM 762 O O . VAL A 1 102 ? -8.508 21.409 2.567 1.00 97.69 102 VAL A O 1
ATOM 765 N N . ARG A 1 103 ? -7.023 20.497 3.990 1.00 96.44 103 ARG A N 1
ATOM 766 C CA . ARG A 1 103 ? -6.385 21.781 4.330 1.00 96.44 103 ARG A CA 1
ATOM 767 C C . ARG A 1 103 ? -5.758 22.475 3.125 1.00 96.44 103 ARG A C 1
ATOM 769 O O . ARG A 1 103 ? -5.881 23.689 2.990 1.00 96.44 103 ARG A O 1
ATOM 776 N N . THR A 1 104 ? -5.116 21.721 2.241 1.00 96.38 104 THR A N 1
ATOM 777 C CA . THR A 1 104 ? -4.363 22.270 1.103 1.00 96.38 104 THR A CA 1
ATOM 778 C C . THR A 1 104 ? -5.266 22.853 0.017 1.00 96.38 104 THR A C 1
ATOM 780 O O . THR A 1 104 ? -4.946 23.890 -0.556 1.00 96.38 104 THR A O 1
ATOM 783 N N . THR A 1 105 ? -6.411 22.223 -0.249 1.00 97.44 105 THR A N 1
ATOM 784 C CA . THR A 1 105 ? -7.323 22.603 -1.343 1.00 97.44 105 THR A CA 1
ATOM 785 C C . THR A 1 105 ? -8.586 23.315 -0.870 1.00 97.44 105 THR A C 1
ATOM 787 O O . THR A 1 105 ? -9.341 23.825 -1.699 1.00 97.44 105 THR A O 1
ATOM 790 N N . GLN A 1 106 ? -8.846 23.324 0.443 1.00 97.62 106 GLN A N 1
ATOM 791 C CA . GLN A 1 106 ? -10.082 23.821 1.058 1.00 97.62 106 GLN A CA 1
ATOM 792 C C . GLN A 1 106 ? -11.354 23.128 0.531 1.00 97.62 106 GLN A C 1
ATOM 794 O O . GLN A 1 106 ? -12.463 23.650 0.662 1.00 97.62 106 GLN A O 1
ATOM 799 N N . ARG A 1 107 ? -11.220 21.932 -0.057 1.00 98.00 107 ARG A N 1
ATOM 800 C CA . ARG A 1 107 ? -12.351 21.109 -0.503 1.00 98.00 107 ARG A CA 1
ATOM 801 C C . ARG A 1 107 ? -12.867 20.258 0.649 1.00 98.00 107 ARG A C 1
ATOM 803 O O . ARG A 1 107 ? -12.101 19.804 1.493 1.00 98.00 107 ARG A O 1
ATOM 810 N N . THR A 1 108 ? -14.177 20.041 0.683 1.00 97.56 108 THR A N 1
ATOM 811 C CA . THR A 1 108 ? -14.791 19.090 1.618 1.00 97.56 108 THR A CA 1
ATOM 812 C C . THR A 1 108 ? -14.934 17.735 0.943 1.00 97.56 108 THR A C 1
ATOM 814 O O . THR A 1 108 ? -15.279 17.670 -0.234 1.00 97.56 108 THR A O 1
ATOM 817 N N . VAL A 1 109 ? -14.703 16.676 1.707 1.00 97.75 109 VAL A N 1
ATOM 818 C CA . VAL A 1 109 ? -14.956 15.286 1.327 1.00 97.75 109 VAL A CA 1
ATOM 819 C C . VAL A 1 109 ? -15.723 14.613 2.459 1.00 97.75 109 VAL A C 1
ATOM 821 O O . VAL A 1 109 ? -15.457 14.870 3.635 1.00 97.75 109 VAL A O 1
ATOM 824 N N . GLU A 1 110 ? -16.707 13.797 2.113 1.00 97.94 110 GLU A N 1
ATOM 825 C CA . GLU A 1 110 ? -17.489 13.006 3.057 1.00 97.94 110 GLU A CA 1
ATOM 826 C C . GLU A 1 110 ? -17.866 11.675 2.431 1.00 97.94 110 GLU A C 1
ATOM 828 O O . GLU A 1 110 ? -17.949 11.564 1.208 1.00 97.94 110 GLU A O 1
ATOM 833 N N . GLY A 1 111 ? -18.104 10.678 3.271 1.00 97.62 111 GLY A N 1
ATOM 834 C CA . GLY A 1 111 ? -18.460 9.350 2.806 1.00 97.62 111 GLY A CA 1
ATOM 835 C C . GLY A 1 111 ? -18.520 8.341 3.936 1.00 97.62 111 GLY A C 1
ATOM 836 O O . GLY A 1 111 ? -18.091 8.603 5.065 1.00 97.62 111 GLY A O 1
ATOM 837 N N . ASP A 1 112 ? -19.074 7.180 3.612 1.00 98.38 112 ASP A N 1
ATOM 838 C CA . ASP A 1 112 ? -18.952 6.003 4.455 1.00 98.38 112 ASP A CA 1
ATOM 839 C C . ASP A 1 112 ? -17.562 5.385 4.281 1.00 98.38 112 ASP A C 1
ATOM 841 O O . ASP A 1 112 ? -16.946 5.462 3.215 1.00 98.38 112 ASP A O 1
ATOM 845 N N . PHE A 1 113 ? -17.077 4.753 5.341 1.00 98.25 113 PHE A N 1
ATOM 846 C CA . PHE A 1 113 ? -15.844 3.986 5.318 1.00 98.25 113 PHE A CA 1
ATOM 847 C C . PHE A 1 113 ? -16.011 2.678 6.079 1.00 98.25 113 PHE A C 1
ATOM 849 O O . PHE A 1 113 ? -16.933 2.496 6.878 1.00 98.25 113 PHE A O 1
ATOM 856 N N . THR A 1 114 ? -15.087 1.755 5.858 1.00 98.56 114 THR A N 1
ATOM 857 C CA . THR A 1 114 ? -14.934 0.552 6.669 1.00 98.56 114 THR A CA 1
ATOM 858 C C . THR A 1 114 ? -13.461 0.313 6.942 1.00 98.56 114 THR A C 1
ATOM 860 O O . THR A 1 114 ? -12.682 0.166 6.009 1.00 98.56 114 THR A O 1
ATOM 863 N N . MET A 1 115 ? -13.076 0.254 8.214 1.00 98.62 115 MET A N 1
ATOM 864 C CA . MET A 1 115 ? -11.735 -0.168 8.618 1.00 98.62 115 MET A CA 1
ATOM 865 C C . MET A 1 115 ? -11.739 -1.663 8.931 1.00 98.62 115 MET A C 1
ATOM 867 O O . MET A 1 115 ? -12.662 -2.159 9.575 1.00 98.62 115 MET A O 1
ATOM 871 N N . ARG A 1 116 ? -10.696 -2.372 8.517 1.00 98.62 116 ARG A N 1
ATOM 872 C CA . ARG A 1 116 ? -10.405 -3.758 8.868 1.00 98.62 116 ARG A CA 1
ATOM 873 C C . ARG A 1 116 ? -9.112 -3.788 9.663 1.00 98.62 116 ARG A C 1
ATOM 875 O O . ARG A 1 116 ? -8.084 -3.322 9.189 1.00 98.62 116 ARG A O 1
ATOM 882 N N . PHE A 1 117 ? -9.174 -4.362 10.853 1.00 98.69 117 PHE A N 1
ATOM 883 C CA . PHE A 1 117 ? -8.016 -4.631 11.694 1.00 98.69 117 PHE A CA 1
ATOM 884 C C . PHE A 1 117 ? -7.808 -6.137 11.759 1.00 98.69 117 PHE A C 1
ATOM 886 O O . PHE A 1 117 ? -8.754 -6.863 12.057 1.00 98.69 117 PHE A O 1
ATOM 893 N N . THR A 1 118 ? -6.584 -6.599 11.532 1.00 98.44 118 THR A N 1
ATOM 894 C CA . THR A 1 118 ? -6.169 -7.978 11.818 1.00 98.44 118 THR A CA 1
ATOM 895 C C . THR A 1 118 ? -5.286 -7.971 13.053 1.00 98.44 118 THR A C 1
ATOM 897 O O . THR A 1 118 ? -4.405 -7.120 13.185 1.00 98.44 118 THR A O 1
ATOM 900 N N . VAL A 1 119 ? -5.518 -8.916 13.960 1.00 97.81 119 VAL A N 1
ATOM 901 C CA . VAL A 1 119 ? -4.805 -9.024 15.231 1.00 97.81 119 VAL A CA 1
ATOM 902 C C . VAL A 1 119 ? -4.071 -10.352 15.327 1.00 97.81 119 VAL A C 1
ATOM 904 O O . VAL A 1 119 ? -4.624 -11.418 15.059 1.00 97.81 119 VAL A O 1
ATOM 907 N N . ARG A 1 120 ? -2.812 -10.274 15.755 1.00 96.38 120 ARG A N 1
ATOM 908 C CA . ARG A 1 120 ? -1.940 -11.406 16.057 1.00 96.38 120 ARG A CA 1
ATOM 909 C C . ARG A 1 120 ? -1.357 -11.200 17.448 1.00 96.38 120 ARG A C 1
ATOM 911 O O . ARG A 1 120 ? -0.807 -10.142 17.736 1.00 96.38 120 ARG A O 1
ATOM 918 N N . ASP A 1 121 ? -1.521 -12.194 18.316 1.00 93.56 121 ASP A N 1
ATOM 919 C CA . ASP A 1 121 ? -1.035 -12.158 19.703 1.00 93.56 121 ASP A CA 1
ATOM 920 C C . ASP A 1 121 ? -1.516 -10.926 20.501 1.00 93.56 121 ASP A C 1
ATOM 922 O O . ASP A 1 121 ? -0.802 -10.377 21.335 1.00 93.56 121 ASP A O 1
ATOM 926 N N . GLY A 1 122 ? -2.750 -10.477 20.235 1.00 93.81 122 GLY A N 1
ATOM 927 C CA . GLY A 1 122 ? -3.367 -9.318 20.893 1.00 93.81 122 GLY A CA 1
ATOM 928 C C . GLY A 1 122 ? -2.913 -7.950 20.367 1.00 93.81 122 GLY A C 1
ATOM 929 O O . GLY A 1 122 ? -3.401 -6.936 20.859 1.00 93.81 122 GLY A O 1
ATOM 930 N N . LEU A 1 123 ? -2.026 -7.912 19.368 1.00 98.00 123 LEU A N 1
ATOM 931 C CA . LEU A 1 123 ? -1.549 -6.697 18.708 1.00 98.00 123 LEU A CA 1
ATOM 932 C C . LEU A 1 123 ? -2.055 -6.616 17.264 1.00 98.00 123 LEU A C 1
ATOM 934 O O . LEU A 1 123 ? -2.176 -7.627 16.574 1.00 98.00 123 LEU A O 1
ATOM 938 N N . ILE A 1 124 ? -2.324 -5.406 16.787 1.00 98.69 124 ILE A N 1
ATOM 939 C CA . ILE A 1 124 ? -2.719 -5.129 15.406 1.00 98.69 124 ILE A CA 1
ATOM 940 C C . ILE A 1 124 ? -1.524 -5.397 14.492 1.00 98.69 124 ILE A C 1
ATOM 942 O O . ILE A 1 124 ? -0.488 -4.740 14.595 1.00 98.69 124 ILE A O 1
ATOM 946 N N . SER A 1 125 ? -1.678 -6.359 13.590 1.00 98.56 125 SER A N 1
ATOM 947 C CA . SER A 1 125 ? -0.669 -6.739 12.598 1.00 98.56 125 SER A CA 1
ATOM 948 C C . SER A 1 125 ? -0.977 -6.203 11.203 1.00 98.56 125 SER A C 1
ATOM 950 O O . SER A 1 125 ? -0.069 -6.062 10.386 1.00 98.56 125 SER A O 1
ATOM 952 N N . HIS A 1 126 ? -2.239 -5.876 10.925 1.00 98.75 126 HIS A N 1
ATOM 953 C CA . HIS A 1 126 ? -2.656 -5.287 9.657 1.00 98.75 126 HIS A CA 1
ATOM 954 C C . HIS A 1 126 ? -3.829 -4.336 9.868 1.00 98.75 126 HIS A C 1
ATOM 956 O O . HIS A 1 126 ? -4.744 -4.631 10.641 1.00 98.75 126 HIS A O 1
ATOM 962 N N . TYR A 1 127 ? -3.793 -3.212 9.170 1.00 98.75 127 TYR A N 1
ATOM 963 C CA . TYR A 1 127 ? -4.891 -2.266 9.057 1.00 98.75 127 TYR A CA 1
ATOM 964 C C . TYR A 1 127 ? -5.171 -2.007 7.584 1.00 98.75 127 TYR A C 1
ATOM 966 O O . TYR A 1 127 ? -4.245 -1.717 6.826 1.00 98.75 127 TYR A O 1
ATOM 974 N N . GLN A 1 128 ? -6.445 -2.027 7.206 1.00 98.62 128 GLN A N 1
ATOM 975 C CA . GLN A 1 128 ? -6.905 -1.518 5.920 1.00 98.62 128 GLN A CA 1
ATOM 976 C C . GLN A 1 128 ? -8.134 -0.641 6.095 1.00 98.62 128 GLN A C 1
ATOM 978 O O . GLN A 1 128 ? -9.002 -0.949 6.908 1.00 98.62 128 GLN A O 1
ATOM 983 N N . ILE A 1 129 ? -8.244 0.426 5.310 1.00 98.12 129 ILE A N 1
ATOM 984 C CA . ILE A 1 129 ? -9.473 1.217 5.213 1.00 98.12 129 ILE A CA 1
ATOM 985 C C . ILE A 1 129 ? -10.014 1.192 3.789 1.00 98.12 129 ILE A C 1
ATOM 987 O O . ILE A 1 129 ? -9.274 1.358 2.823 1.00 98.12 129 ILE A O 1
ATOM 991 N N . TYR A 1 130 ? -11.323 0.986 3.683 1.00 98.00 130 TYR A N 1
ATOM 992 C CA . TYR A 1 130 ? -12.093 1.092 2.454 1.00 98.00 130 TYR A CA 1
ATOM 993 C C . TYR A 1 130 ? -12.957 2.342 2.548 1.00 98.00 130 TYR A C 1
ATOM 995 O O . TYR A 1 130 ? -13.842 2.430 3.399 1.00 98.00 130 TYR A O 1
ATOM 1003 N N . GLU A 1 131 ? -12.689 3.306 1.684 1.00 96.44 131 GLU A N 1
ATOM 1004 C CA . GLU A 1 131 ? -13.369 4.596 1.617 1.00 96.44 131 GLU A CA 1
ATOM 1005 C C . GLU A 1 131 ? -13.464 5.046 0.154 1.00 96.44 131 GLU A C 1
ATOM 1007 O O . GLU A 1 131 ? -12.891 4.410 -0.737 1.00 96.44 131 GLU A O 1
ATOM 1012 N N . ASP A 1 132 ? -14.207 6.120 -0.119 1.00 97.56 132 ASP A N 1
ATOM 1013 C CA . ASP A 1 132 ? -14.302 6.679 -1.471 1.00 97.56 132 ASP A CA 1
ATOM 1014 C C . ASP A 1 132 ? -12.978 7.355 -1.869 1.00 97.56 132 ASP A C 1
ATOM 1016 O O . ASP A 1 132 ? -12.769 8.566 -1.731 1.00 97.56 132 ASP A O 1
ATOM 1020 N N . SER A 1 133 ? -12.053 6.527 -2.351 1.00 96.56 133 SER A N 1
ATOM 1021 C CA . SER A 1 133 ? -10.714 6.936 -2.766 1.00 96.56 133 SER A CA 1
ATOM 1022 C C . SER A 1 133 ? -10.737 7.899 -3.954 1.00 96.56 133 SER A C 1
ATOM 1024 O O . SER A 1 133 ? -9.849 8.747 -4.059 1.00 96.56 133 SER A O 1
ATOM 1026 N N . LEU A 1 134 ? -11.766 7.842 -4.812 1.00 96.81 134 LEU A N 1
ATOM 1027 C CA . LEU A 1 134 ? -11.942 8.804 -5.898 1.00 96.81 134 LEU A CA 1
ATOM 1028 C C . LEU A 1 134 ? -12.347 10.174 -5.347 1.00 96.81 134 LEU A C 1
ATOM 1030 O O . LEU A 1 134 ? -11.768 11.185 -5.749 1.00 96.81 134 LEU A O 1
ATOM 1034 N N . ALA A 1 135 ? -13.291 10.231 -4.405 1.00 97.62 135 ALA A N 1
ATOM 1035 C CA . ALA A 1 135 ? -13.677 11.483 -3.761 1.00 97.62 135 ALA A CA 1
ATOM 1036 C C . ALA A 1 135 ? -12.496 12.128 -3.018 1.00 97.62 135 ALA A C 1
ATOM 1038 O O . ALA A 1 135 ? -12.287 13.339 -3.135 1.00 97.62 135 ALA A O 1
ATOM 1039 N N . LEU A 1 136 ? -11.679 11.332 -2.318 1.00 97.88 136 LEU A N 1
ATOM 1040 C CA . LEU A 1 136 ? -10.448 11.808 -1.680 1.00 97.88 136 LEU A CA 1
ATOM 1041 C C . LEU A 1 136 ? -9.430 12.322 -2.703 1.00 97.88 136 LEU A C 1
ATOM 1043 O O . LEU A 1 136 ? -8.933 13.438 -2.555 1.00 97.88 136 LEU A O 1
ATOM 1047 N N . ALA A 1 137 ? -9.166 11.568 -3.773 1.00 97.44 137 ALA A N 1
ATOM 1048 C CA . ALA A 1 137 ? -8.258 11.987 -4.839 1.00 97.44 137 ALA A CA 1
ATOM 1049 C C . ALA A 1 137 ? -8.694 13.323 -5.467 1.00 97.44 137 ALA A C 1
ATOM 1051 O O . ALA A 1 137 ? -7.895 14.253 -5.595 1.00 97.44 137 ALA A O 1
ATOM 1052 N N . LEU A 1 138 ? -9.984 13.471 -5.781 1.00 97.31 138 LEU A N 1
ATOM 1053 C CA . LEU A 1 138 ? -10.544 14.721 -6.296 1.00 97.31 138 LEU A CA 1
ATOM 1054 C C . LEU A 1 138 ? -10.460 15.857 -5.267 1.00 97.31 138 LEU A C 1
ATOM 1056 O O . LEU A 1 138 ? -10.172 16.999 -5.637 1.00 97.31 138 LEU A O 1
ATOM 1060 N N . ALA A 1 139 ? -10.664 15.583 -3.977 1.00 97.69 139 ALA A N 1
ATOM 1061 C CA . ALA A 1 139 ? -10.530 16.584 -2.922 1.00 97.69 139 ALA A CA 1
ATOM 1062 C C . ALA A 1 139 ? -9.083 17.077 -2.767 1.00 97.69 139 ALA A C 1
ATOM 1064 O O . ALA A 1 139 ? -8.883 18.267 -2.528 1.00 97.69 139 ALA A O 1
ATOM 1065 N N . PHE A 1 140 ? -8.083 16.223 -2.993 1.00 97.69 140 PHE A N 1
ATOM 1066 C CA . PHE A 1 140 ? -6.664 16.602 -3.037 1.00 97.69 140 PHE A CA 1
ATOM 1067 C C . PHE A 1 140 ? -6.192 17.130 -4.398 1.00 97.69 140 PHE A C 1
ATOM 1069 O O . PHE A 1 140 ? -5.028 17.494 -4.530 1.00 97.69 140 PHE A O 1
ATOM 1076 N N . ALA A 1 141 ? -7.085 17.230 -5.389 1.00 96.31 141 ALA A N 1
ATOM 1077 C CA . ALA A 1 141 ? -6.742 17.602 -6.763 1.00 96.31 141 ALA A CA 1
ATOM 1078 C C . ALA A 1 141 ? -5.637 16.709 -7.361 1.00 96.31 141 ALA A C 1
ATOM 1080 O O . ALA A 1 141 ? -4.757 17.194 -8.070 1.00 96.31 141 ALA A O 1
ATOM 1081 N N . ALA A 1 142 ? -5.701 15.409 -7.059 1.00 95.00 142 ALA A N 1
ATOM 1082 C CA . ALA A 1 142 ? -4.791 14.412 -7.595 1.00 95.00 142 ALA A CA 1
ATOM 1083 C C . ALA A 1 142 ? -4.830 14.393 -9.126 1.00 95.00 142 ALA A C 1
ATOM 1085 O O . ALA A 1 142 ? -5.902 14.505 -9.733 1.00 95.00 142 ALA A O 1
ATOM 1086 N N . ASP A 1 143 ? -3.664 14.206 -9.741 1.00 90.31 143 ASP A N 1
ATOM 1087 C CA . ASP A 1 143 ? -3.585 13.982 -11.176 1.00 90.31 143 ASP A CA 1
ATOM 1088 C C . ASP A 1 143 ? -3.957 12.529 -11.490 1.00 90.31 143 ASP A C 1
ATOM 1090 O O . ASP A 1 143 ? -3.201 11.588 -11.245 1.00 90.31 143 ASP A O 1
ATOM 1094 N N . LEU A 1 144 ? -5.167 12.348 -12.008 1.00 87.44 144 LEU A N 1
ATOM 1095 C CA . LEU A 1 144 ? -5.671 11.047 -12.446 1.00 87.44 144 LEU A CA 1
ATOM 1096 C C . LEU A 1 144 ? -5.457 10.832 -13.948 1.00 87.44 144 LEU A C 1
ATOM 1098 O O . LEU A 1 144 ? -5.984 9.875 -14.515 1.00 87.44 144 LEU A O 1
ATOM 1102 N N . THR A 1 145 ? -4.721 11.732 -14.606 1.00 83.38 145 THR A N 1
ATOM 1103 C CA . THR A 1 145 ? -4.353 11.580 -16.007 1.00 83.38 145 THR A CA 1
ATOM 1104 C C . THR A 1 145 ? -3.110 10.704 -16.117 1.00 83.38 145 THR A C 1
ATOM 1106 O O . THR A 1 145 ? -2.138 10.833 -15.378 1.00 83.38 145 THR A O 1
ATOM 1109 N N . GLY A 1 146 ? -3.162 9.743 -17.028 1.00 79.50 146 GLY A N 1
ATOM 1110 C CA . GLY A 1 146 ? -2.082 8.804 -17.272 1.00 79.50 146 GLY A CA 1
ATOM 1111 C C . GLY A 1 146 ? -2.412 7.944 -18.486 1.00 79.50 146 GLY A C 1
ATOM 1112 O O . GLY A 1 146 ? -3.587 7.844 -18.864 1.00 79.50 146 GLY A O 1
ATOM 1113 N N . PRO A 1 147 ? -1.406 7.343 -19.138 1.00 83.06 147 PRO A N 1
ATOM 1114 C CA . PRO A 1 147 ? -1.654 6.371 -20.192 1.00 83.06 147 PRO A CA 1
ATOM 1115 C C . PRO A 1 147 ? -2.515 5.206 -19.672 1.00 83.06 147 PRO A C 1
ATOM 1117 O O . PRO A 1 147 ? -2.396 4.837 -18.499 1.00 83.06 147 PRO A O 1
ATOM 1120 N N . PRO A 1 148 ? -3.359 4.587 -20.518 1.00 81.44 148 PRO A N 1
ATOM 1121 C CA . PRO A 1 148 ? -4.095 3.385 -20.139 1.00 81.44 148 PRO A CA 1
ATOM 1122 C C . PRO A 1 148 ? -3.162 2.301 -19.586 1.00 81.44 148 PRO A C 1
ATOM 1124 O O . PRO A 1 148 ? -2.120 2.026 -20.174 1.00 81.44 148 PRO A O 1
ATOM 1127 N N . GLY A 1 149 ? -3.542 1.689 -18.463 1.00 81.19 149 GLY A N 1
ATOM 1128 C CA . GLY A 1 149 ? -2.746 0.648 -17.801 1.00 81.19 149 GLY A CA 1
ATOM 1129 C C . GLY A 1 149 ? -1.633 1.171 -16.890 1.00 81.19 149 GLY A C 1
ATOM 1130 O O . GLY A 1 149 ? -1.104 0.385 -16.109 1.00 81.19 149 GLY A O 1
ATOM 1131 N N . SER A 1 150 ? -1.321 2.473 -16.924 1.00 91.62 150 SER A N 1
ATOM 1132 C CA . SER A 1 150 ? -0.341 3.066 -16.016 1.00 91.62 150 SER A CA 1
ATOM 1133 C C . SER A 1 150 ? -0.936 3.319 -14.635 1.00 91.62 150 SER A C 1
ATOM 1135 O O . SER A 1 150 ? -2.059 3.803 -14.490 1.00 91.62 150 SER A O 1
ATOM 1137 N N . GLN A 1 151 ? -0.169 2.975 -13.612 1.00 93.75 151 GLN A N 1
ATOM 1138 C CA . GLN A 1 151 ? -0.552 2.986 -12.211 1.00 93.75 151 GLN A CA 1
ATOM 1139 C C . GLN A 1 151 ? 0.539 3.648 -11.373 1.00 93.75 151 GLN A C 1
ATOM 1141 O O . GLN A 1 151 ? 1.723 3.671 -11.728 1.00 93.75 151 GLN A O 1
ATOM 1146 N N . ARG A 1 152 ? 0.132 4.168 -10.214 1.00 95.25 152 ARG A N 1
ATOM 1147 C CA . ARG A 1 152 ? 1.042 4.683 -9.190 1.00 95.25 152 ARG A CA 1
ATOM 1148 C C . ARG A 1 152 ? 0.652 4.123 -7.833 1.00 95.25 152 ARG A C 1
ATOM 1150 O O . ARG A 1 152 ? -0.525 4.097 -7.489 1.00 95.25 152 ARG A O 1
ATOM 1157 N N . LEU A 1 153 ? 1.636 3.671 -7.067 1.00 96.38 153 LEU A N 1
ATOM 1158 C CA . LEU A 1 153 ? 1.436 3.121 -5.732 1.00 96.38 153 LEU A CA 1
ATOM 1159 C C . LEU A 1 153 ? 2.515 3.647 -4.801 1.00 96.38 153 LEU A C 1
ATOM 1161 O O . LEU A 1 153 ? 3.702 3.466 -5.059 1.00 96.38 153 LEU A O 1
ATOM 1165 N N . ARG A 1 154 ? 2.103 4.255 -3.690 1.00 98.06 154 ARG A N 1
ATOM 1166 C CA . ARG A 1 154 ? 3.028 4.513 -2.594 1.00 98.06 154 ARG A CA 1
ATOM 1167 C C . ARG A 1 154 ? 3.292 3.223 -1.839 1.00 98.06 154 ARG A C 1
ATOM 1169 O O . ARG A 1 154 ? 2.360 2.630 -1.302 1.00 98.06 154 ARG A O 1
ATOM 1176 N N . VAL A 1 155 ? 4.556 2.844 -1.765 1.00 98.38 155 VAL A N 1
ATOM 1177 C CA . VAL A 1 155 ? 5.047 1.829 -0.844 1.00 98.38 155 VAL A CA 1
ATOM 1178 C C . VAL A 1 155 ? 6.118 2.506 -0.015 1.00 98.38 155 VAL A C 1
ATOM 1180 O O . VAL A 1 155 ? 7.115 2.984 -0.557 1.00 98.38 155 VAL A O 1
ATOM 1183 N N . ASN A 1 156 ? 5.881 2.599 1.290 1.00 97.12 156 ASN A N 1
ATOM 1184 C CA . ASN A 1 156 ? 6.752 3.320 2.201 1.00 97.12 156 ASN A CA 1
ATOM 1185 C C . ASN A 1 156 ? 6.988 4.763 1.703 1.00 97.12 156 ASN A C 1
ATOM 1187 O O . ASN A 1 156 ? 6.024 5.485 1.442 1.00 97.12 156 ASN A O 1
ATOM 1191 N N . ASP A 1 157 ? 8.244 5.178 1.536 1.00 94.56 157 ASP A N 1
ATOM 1192 C CA . ASP A 1 157 ? 8.594 6.550 1.139 1.00 94.56 157 ASP A CA 1
ATOM 1193 C C . ASP A 1 157 ? 8.619 6.747 -0.385 1.00 94.56 157 ASP A C 1
ATOM 1195 O O . ASP A 1 157 ? 8.886 7.849 -0.869 1.00 94.56 157 ASP A O 1
ATOM 1199 N N . ILE A 1 158 ? 8.375 5.687 -1.162 1.00 97.44 158 ILE A N 1
ATOM 1200 C CA . ILE A 1 158 ? 8.540 5.688 -2.615 1.00 97.44 158 ILE A CA 1
ATOM 1201 C C . ILE A 1 158 ? 7.173 5.553 -3.279 1.00 97.44 158 ILE A C 1
ATOM 1203 O O . ILE A 1 158 ? 6.417 4.613 -3.038 1.00 97.44 158 ILE A O 1
ATOM 1207 N N . VAL A 1 159 ? 6.850 6.494 -4.164 1.00 97.50 159 VAL A N 1
ATOM 1208 C CA . VAL A 1 159 ? 5.744 6.337 -5.107 1.00 97.50 159 VAL A CA 1
ATOM 1209 C C . VAL A 1 159 ? 6.289 5.628 -6.336 1.00 97.50 159 VAL A C 1
ATOM 1211 O O . VAL A 1 159 ? 7.006 6.231 -7.132 1.00 97.50 159 VAL A O 1
ATOM 1214 N N . TYR A 1 160 ? 5.955 4.348 -6.468 1.00 97.00 160 TYR A N 1
ATOM 1215 C CA . TYR A 1 160 ? 6.288 3.518 -7.615 1.00 97.00 160 TYR A CA 1
ATOM 1216 C C . TYR A 1 160 ? 5.316 3.775 -8.752 1.00 97.00 160 TYR A C 1
ATOM 1218 O O . TYR A 1 160 ? 4.102 3.645 -8.585 1.00 97.00 160 TYR A O 1
ATOM 1226 N N . GLY A 1 161 ? 5.856 4.103 -9.918 1.00 95.19 161 GLY A N 1
ATOM 1227 C CA . GLY A 1 161 ? 5.125 4.028 -11.165 1.00 95.19 161 GLY A CA 1
ATOM 1228 C C . GLY A 1 161 ? 5.300 2.642 -11.787 1.00 95.19 161 GLY A C 1
ATOM 1229 O O . GLY A 1 161 ? 6.423 2.147 -11.907 1.00 95.19 161 GLY A O 1
ATOM 1230 N N . TYR A 1 162 ? 4.199 2.037 -12.222 1.00 95.69 162 TYR A N 1
ATOM 1231 C CA . TYR A 1 162 ? 4.224 0.776 -12.965 1.00 95.69 162 TYR A CA 1
ATOM 1232 C C . TYR A 1 162 ? 3.064 0.688 -13.956 1.00 95.69 162 TYR A C 1
ATOM 1234 O O . TYR A 1 162 ? 2.049 1.353 -13.777 1.00 95.69 162 TYR A O 1
ATOM 1242 N N . ASP A 1 163 ? 3.224 -0.101 -15.010 1.00 95.00 163 ASP A N 1
ATOM 1243 C CA . ASP A 1 163 ? 2.130 -0.475 -15.902 1.00 95.00 163 ASP A CA 1
ATOM 1244 C C . ASP A 1 163 ? 1.684 -1.895 -15.555 1.00 95.00 163 ASP A C 1
ATOM 1246 O O . ASP A 1 163 ? 2.515 -2.727 -15.193 1.00 95.00 163 ASP A O 1
ATOM 1250 N N . ASP A 1 164 ? 0.386 -2.170 -15.640 1.00 94.88 164 ASP A N 1
ATOM 1251 C CA . ASP A 1 164 ? -0.207 -3.466 -15.296 1.00 94.88 164 ASP A CA 1
ATOM 1252 C C . ASP A 1 164 ? -1.197 -3.882 -16.382 1.00 94.88 164 ASP A C 1
ATOM 1254 O O . ASP A 1 164 ? -2.271 -3.289 -16.532 1.00 94.88 164 ASP A O 1
ATOM 1258 N N . VAL A 1 165 ? -0.794 -4.857 -17.195 1.00 94.44 165 VAL A N 1
ATOM 1259 C CA . VAL A 1 165 ? -1.508 -5.247 -18.413 1.00 94.44 165 VAL A CA 1
ATOM 1260 C C . VAL A 1 165 ? -1.579 -6.768 -18.526 1.00 94.44 165 VAL A C 1
ATOM 1262 O O . VAL A 1 165 ? -0.663 -7.485 -18.128 1.00 94.44 165 VAL A O 1
ATOM 1265 N N . GLY A 1 166 ? -2.668 -7.271 -19.106 1.00 93.44 166 GLY A N 1
ATOM 1266 C CA . GLY A 1 166 ? -2.884 -8.701 -19.310 1.00 93.44 166 GLY A CA 1
ATOM 1267 C C . GLY A 1 166 ? -3.486 -9.403 -18.094 1.00 93.44 166 GLY A C 1
ATOM 1268 O O . GLY A 1 166 ? -3.967 -8.778 -17.146 1.00 93.44 166 GLY A O 1
ATOM 1269 N N . CYS A 1 167 ? -3.502 -10.731 -18.134 1.00 90.88 167 CYS A N 1
ATOM 1270 C CA . CYS A 1 167 ? -4.044 -11.568 -17.067 1.00 90.88 167 CYS A CA 1
ATOM 1271 C C . CYS A 1 167 ? -3.304 -12.910 -16.984 1.00 90.88 167 CYS A C 1
ATOM 1273 O O . CYS A 1 167 ? -2.658 -13.335 -17.936 1.00 90.88 167 CYS A O 1
ATOM 1275 N N . GLY A 1 168 ? -3.394 -13.585 -15.835 1.00 93.38 168 GLY A N 1
ATOM 1276 C CA . GLY A 1 168 ? -2.701 -14.853 -15.588 1.00 93.38 168 GLY A CA 1
ATOM 1277 C C . GLY A 1 168 ? -1.535 -14.713 -14.602 1.00 93.38 168 GLY A C 1
ATOM 1278 O O . GLY A 1 168 ? -1.554 -13.800 -13.770 1.00 93.38 168 GLY A O 1
ATOM 1279 N N . PRO A 1 169 ? -0.541 -15.624 -14.645 1.00 94.88 169 PRO A N 1
ATOM 1280 C CA . PRO A 1 169 ? 0.625 -15.567 -13.766 1.00 94.88 169 PRO A CA 1
ATOM 1281 C C . PRO A 1 169 ? 1.387 -14.246 -13.919 1.00 94.88 169 PRO A C 1
ATOM 1283 O O . PRO A 1 169 ? 1.485 -13.708 -15.024 1.00 94.88 169 PRO A O 1
ATOM 1286 N N . VAL A 1 170 ? 1.915 -13.723 -12.810 1.00 96.88 170 VAL A N 1
ATOM 1287 C CA . VAL A 1 170 ? 2.561 -12.405 -12.780 1.00 96.88 170 VAL A CA 1
ATOM 1288 C C . VAL A 1 170 ? 3.997 -12.494 -13.284 1.00 96.88 170 VAL A C 1
ATOM 1290 O O . VAL A 1 170 ? 4.795 -13.278 -12.767 1.00 96.88 170 VAL A O 1
ATOM 1293 N N . VAL A 1 171 ? 4.337 -11.634 -14.241 1.00 96.44 171 VAL A N 1
ATOM 1294 C CA . VAL A 1 171 ? 5.715 -11.347 -14.650 1.00 96.44 171 VAL A CA 1
ATOM 1295 C C . VAL A 1 171 ? 6.009 -9.891 -14.302 1.00 96.44 171 VAL A C 1
ATOM 1297 O O . VAL A 1 171 ? 5.393 -8.989 -14.868 1.00 96.44 171 VAL A O 1
ATOM 1300 N N . LEU A 1 172 ? 6.918 -9.670 -13.351 1.00 96.50 172 LEU A N 1
ATOM 1301 C CA . LEU A 1 172 ? 7.344 -8.349 -12.895 1.00 96.50 172 LEU A CA 1
ATOM 1302 C C . LEU A 1 172 ? 8.650 -7.959 -13.595 1.00 96.50 172 LEU A C 1
ATOM 1304 O O . LEU A 1 172 ? 9.712 -8.506 -13.293 1.00 96.50 172 LEU A O 1
ATOM 1308 N N . PHE A 1 173 ? 8.558 -7.002 -14.511 1.00 95.12 173 PHE A N 1
ATOM 1309 C CA . PHE A 1 173 ? 9.689 -6.404 -15.202 1.00 95.12 173 PHE A CA 1
ATOM 1310 C C . PHE A 1 173 ? 10.251 -5.230 -14.396 1.00 95.12 173 PHE A C 1
ATOM 1312 O O . PHE A 1 173 ? 9.532 -4.279 -14.087 1.00 95.12 173 PHE A O 1
ATOM 1319 N N . LEU A 1 174 ? 11.541 -5.285 -14.071 1.00 93.00 174 LEU A N 1
ATOM 1320 C CA . LEU A 1 174 ? 12.269 -4.233 -13.365 1.00 93.00 174 LEU A CA 1
ATOM 1321 C C . LEU A 1 174 ? 13.107 -3.437 -14.362 1.00 93.00 174 LEU A C 1
ATOM 1323 O O . LEU A 1 174 ? 13.918 -4.021 -15.078 1.00 93.00 174 LEU A O 1
ATOM 1327 N N . SER A 1 175 ? 12.926 -2.115 -14.382 1.00 87.25 175 SER A N 1
ATOM 1328 C CA . SER A 1 175 ? 13.640 -1.217 -15.301 1.00 87.25 175 SER A CA 1
ATOM 1329 C C . SER A 1 175 ? 14.444 -0.177 -14.530 1.00 87.25 175 SER A C 1
ATOM 1331 O O . SER A 1 175 ? 13.877 0.604 -13.760 1.00 87.25 175 SER A O 1
ATOM 1333 N N . GLY A 1 176 ? 15.765 -0.174 -14.716 1.00 72.25 176 GLY A N 1
ATOM 1334 C CA . GLY A 1 176 ? 16.687 0.731 -14.029 1.00 72.25 176 GLY A CA 1
ATOM 1335 C C . GLY A 1 176 ? 17.477 1.666 -14.941 1.00 72.25 176 GLY A C 1
ATOM 1336 O O . GLY A 1 176 ? 16.914 2.482 -15.661 1.00 72.25 176 GLY A O 1
ATOM 1337 N N . ARG A 1 177 ? 18.806 1.700 -14.774 1.00 65.19 177 ARG A N 1
ATOM 1338 C CA . ARG A 1 177 ? 19.662 2.830 -15.199 1.00 65.19 177 ARG A CA 1
ATOM 1339 C C . ARG A 1 177 ? 19.520 3.171 -16.693 1.00 65.19 177 ARG A C 1
ATOM 1341 O O . ARG A 1 177 ? 19.540 2.285 -17.533 1.00 65.19 177 ARG A O 1
ATOM 1348 N N . ASP A 1 178 ? 19.429 4.473 -16.983 1.00 63.84 178 ASP A N 1
ATOM 1349 C CA . ASP A 1 178 ? 19.386 5.084 -18.325 1.00 63.84 178 ASP A CA 1
ATOM 1350 C C . ASP A 1 178 ? 18.157 4.728 -19.191 1.00 63.84 178 ASP A C 1
ATOM 1352 O O . ASP A 1 178 ? 18.099 5.105 -20.360 1.00 63.84 178 ASP A O 1
ATOM 135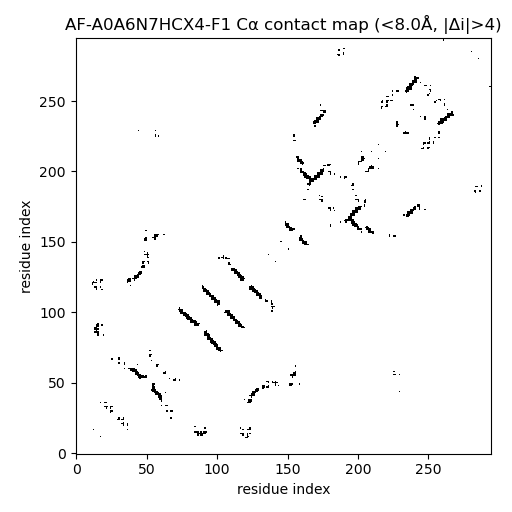6 N N . THR A 1 179 ? 17.153 4.057 -18.613 1.00 72.06 179 THR A N 1
ATOM 1357 C CA . THR A 1 179 ? 15.913 3.643 -19.289 1.00 72.06 179 THR A CA 1
ATOM 1358 C C . THR A 1 179 ? 14.686 3.803 -18.375 1.00 72.06 179 THR A C 1
ATOM 1360 O O . THR A 1 179 ? 14.804 4.211 -17.216 1.00 72.06 179 THR A O 1
ATOM 1363 N N . ASP A 1 180 ? 13.500 3.518 -18.911 1.00 83.62 180 ASP A N 1
ATOM 1364 C CA . ASP A 1 180 ? 12.248 3.356 -18.169 1.00 83.62 180 ASP A CA 1
ATOM 1365 C C . ASP A 1 180 ? 11.540 2.069 -18.627 1.00 83.62 180 ASP A C 1
ATOM 1367 O O . ASP A 1 180 ? 12.004 1.381 -19.541 1.00 83.62 180 ASP A O 1
ATOM 1371 N N . ARG A 1 181 ? 10.406 1.739 -18.006 1.00 87.94 181 ARG A N 1
ATOM 1372 C CA . ARG A 1 181 ? 9.614 0.530 -18.277 1.00 87.94 181 ARG A CA 1
ATOM 1373 C C . ARG A 1 181 ? 9.237 0.288 -19.739 1.00 87.94 181 ARG A C 1
ATOM 1375 O O . ARG A 1 181 ? 8.919 -0.851 -20.088 1.00 87.94 181 ARG A O 1
ATOM 1382 N N . SER A 1 182 ? 9.292 1.302 -20.607 1.00 87.69 182 SER A N 1
ATOM 1383 C CA . SER A 1 182 ? 9.003 1.155 -22.039 1.00 87.69 182 SER A CA 1
ATOM 1384 C C . SER A 1 182 ? 9.963 0.202 -22.757 1.00 87.69 182 SER A C 1
ATOM 1386 O O . SER A 1 182 ? 9.583 -0.373 -23.778 1.00 87.69 182 SER A O 1
ATOM 1388 N N . VAL A 1 183 ? 11.154 -0.069 -22.205 1.00 88.31 183 VAL A N 1
ATOM 1389 C CA . VAL A 1 183 ? 12.091 -1.066 -22.763 1.00 88.31 183 VAL A CA 1
ATOM 1390 C C . VAL A 1 183 ? 11.498 -2.473 -22.831 1.00 88.31 183 VAL A C 1
ATOM 1392 O O . VAL A 1 183 ? 11.883 -3.279 -23.678 1.00 88.31 183 VAL A O 1
ATOM 1395 N N . PHE A 1 184 ? 10.511 -2.769 -21.983 1.00 89.94 184 PHE A N 1
ATOM 1396 C CA . PHE A 1 184 ? 9.819 -4.051 -21.983 1.00 89.94 184 PHE A CA 1
ATOM 1397 C C . PHE A 1 184 ? 8.568 -4.072 -22.866 1.00 89.94 184 PHE A C 1
ATOM 1399 O O . PHE A 1 184 ? 7.932 -5.118 -22.950 1.00 89.94 184 PHE A O 1
ATOM 1406 N N . ALA A 1 185 ? 8.225 -2.995 -23.584 1.00 89.69 185 ALA A N 1
ATOM 1407 C CA . ALA A 1 185 ? 6.986 -2.919 -24.368 1.00 89.69 185 ALA A CA 1
ATOM 1408 C C . ALA A 1 185 ? 6.816 -4.090 -25.354 1.00 89.69 185 ALA A C 1
ATOM 1410 O O . ALA A 1 185 ? 5.747 -4.692 -25.417 1.00 89.69 185 ALA A O 1
ATOM 1411 N N . ALA A 1 186 ? 7.877 -4.477 -26.071 1.00 89.12 186 ALA A N 1
ATOM 1412 C CA . ALA A 1 186 ? 7.835 -5.625 -26.983 1.00 89.12 186 ALA A CA 1
ATOM 1413 C C . ALA A 1 186 ? 7.609 -6.963 -26.251 1.00 89.12 186 ALA A C 1
ATOM 1415 O O . ALA A 1 186 ? 6.879 -7.822 -26.742 1.00 89.12 186 ALA A O 1
ATOM 1416 N N . HIS A 1 187 ? 8.189 -7.125 -25.057 1.00 91.88 187 HIS A N 1
ATOM 1417 C CA . HIS A 1 187 ? 7.994 -8.308 -24.217 1.00 91.88 187 HIS A CA 1
ATOM 1418 C C . HIS A 1 187 ? 6.558 -8.369 -23.686 1.00 91.88 187 HIS A C 1
ATOM 1420 O O . HIS A 1 187 ? 5.917 -9.411 -23.779 1.00 91.88 187 HIS A O 1
ATOM 1426 N N . VAL A 1 188 ? 6.030 -7.242 -23.196 1.00 92.12 188 VAL A N 1
ATOM 1427 C CA . VAL A 1 188 ? 4.639 -7.122 -22.737 1.00 92.12 188 VAL A CA 1
ATOM 1428 C C . VAL A 1 188 ? 3.677 -7.482 -23.867 1.00 92.12 188 VAL A C 1
ATOM 1430 O O . VAL A 1 188 ? 2.818 -8.335 -23.672 1.00 92.12 188 VAL A O 1
ATOM 1433 N N . LEU A 1 189 ? 3.858 -6.920 -25.068 1.00 91.94 189 LEU A N 1
ATOM 1434 C CA . LEU A 1 189 ? 3.003 -7.221 -26.223 1.00 91.94 189 LEU A CA 1
ATOM 1435 C C . LEU A 1 189 ? 2.975 -8.718 -26.572 1.00 91.94 189 LEU A C 1
ATOM 1437 O O . LEU A 1 189 ? 1.919 -9.233 -26.924 1.00 91.94 189 LEU A O 1
ATOM 1441 N N . ALA A 1 190 ? 4.105 -9.418 -26.447 1.00 92.06 190 ALA A N 1
ATOM 1442 C CA . ALA A 1 190 ? 4.208 -10.849 -26.743 1.00 92.06 190 ALA A CA 1
ATOM 1443 C C . ALA A 1 190 ? 3.662 -11.770 -25.628 1.00 92.06 190 ALA A C 1
ATOM 1445 O O . ALA A 1 190 ? 3.419 -12.960 -25.867 1.00 92.06 190 ALA A O 1
ATOM 1446 N N . LEU A 1 191 ? 3.510 -11.253 -24.402 1.00 93.56 191 LEU A N 1
ATOM 1447 C CA . LEU A 1 191 ? 3.204 -12.044 -23.204 1.00 93.56 191 LEU A CA 1
ATOM 1448 C C . LEU A 1 191 ? 1.834 -11.744 -22.583 1.00 93.56 191 LEU A C 1
ATOM 1450 O O . LEU A 1 191 ? 1.270 -12.646 -21.962 1.00 93.56 191 LEU A O 1
ATOM 1454 N N . GLN A 1 192 ? 1.283 -10.542 -22.771 1.00 93.56 192 GLN A N 1
ATOM 1455 C CA . GLN A 1 192 ? 0.068 -10.057 -22.092 1.00 93.56 192 GLN A CA 1
ATOM 1456 C C . GLN A 1 192 ? -1.184 -10.927 -22.308 1.00 93.56 192 GLN A C 1
ATOM 1458 O O . GLN A 1 192 ? -2.084 -10.928 -21.473 1.00 93.56 192 GLN A O 1
ATOM 1463 N N . ASP A 1 193 ? -1.239 -11.702 -23.397 1.00 94.06 193 ASP A N 1
ATOM 1464 C CA . ASP A 1 193 ? -2.354 -12.617 -23.680 1.00 94.06 193 ASP A CA 1
ATOM 1465 C C . ASP A 1 193 ? -2.356 -13.866 -22.775 1.00 94.06 193 ASP A C 1
ATOM 1467 O O . ASP A 1 193 ? -3.337 -14.609 -22.735 1.00 94.06 193 ASP A O 1
ATOM 1471 N N . ARG A 1 194 ? -1.244 -14.143 -22.078 1.00 94.31 194 ARG A N 1
ATOM 1472 C CA . ARG A 1 194 ? -1.051 -15.338 -21.231 1.00 94.31 194 ARG A CA 1
ATOM 1473 C C . ARG A 1 194 ? -0.587 -15.022 -19.810 1.00 94.31 194 ARG A C 1
ATOM 1475 O O . ARG A 1 194 ? -0.742 -15.864 -18.925 1.00 94.31 194 ARG A O 1
ATOM 1482 N N . TYR A 1 195 ? 0.033 -13.864 -19.621 1.00 95.12 195 TYR A N 1
ATOM 1483 C CA . TYR A 1 195 ? 0.617 -13.430 -18.362 1.00 95.12 195 TYR A CA 1
ATOM 1484 C C . TYR A 1 195 ? 0.089 -12.050 -17.989 1.00 95.12 195 TYR A C 1
ATOM 1486 O O . TYR A 1 195 ? -0.176 -11.211 -18.851 1.00 95.12 195 TYR A O 1
ATOM 1494 N N . ARG A 1 196 ? -0.000 -11.793 -16.683 1.00 95.62 196 ARG A N 1
ATOM 1495 C CA . ARG A 1 196 ? -0.150 -10.435 -16.165 1.00 95.62 196 ARG A CA 1
ATOM 1496 C C . ARG A 1 196 ? 1.237 -9.805 -16.122 1.00 95.62 196 ARG A C 1
ATOM 1498 O O . ARG A 1 196 ? 2.067 -10.178 -15.293 1.00 95.62 196 ARG A O 1
ATOM 1505 N N . CYS A 1 197 ? 1.496 -8.890 -17.039 1.00 95.81 197 CYS A N 1
ATOM 1506 C CA . CYS A 1 197 ? 2.763 -8.194 -17.161 1.00 95.81 197 CYS A CA 1
ATOM 1507 C C . CYS A 1 197 ? 2.720 -6.906 -16.340 1.00 95.81 197 CYS A C 1
ATOM 1509 O O . CYS A 1 197 ? 1.953 -5.994 -16.647 1.00 95.81 197 CYS A O 1
ATOM 1511 N N . VAL A 1 198 ? 3.567 -6.842 -15.317 1.00 96.69 198 VAL A N 1
ATOM 1512 C CA . VAL A 1 198 ? 3.751 -5.656 -14.485 1.00 96.69 198 VAL A CA 1
ATOM 1513 C C . VAL A 1 198 ? 5.115 -5.065 -14.802 1.00 96.69 198 VAL A C 1
ATOM 1515 O O . VAL A 1 198 ? 6.124 -5.693 -14.502 1.00 96.69 198 VAL A O 1
ATOM 1518 N N . SER A 1 199 ? 5.171 -3.877 -15.392 1.00 95.25 199 SER A N 1
ATOM 1519 C CA . SER A 1 199 ? 6.439 -3.220 -15.733 1.00 95.25 199 SER A CA 1
ATOM 1520 C C . SER A 1 199 ? 6.662 -2.018 -14.831 1.00 95.25 199 SER A C 1
ATOM 1522 O O . SER A 1 199 ? 5.876 -1.078 -14.865 1.00 95.25 199 SER A O 1
ATOM 1524 N N . LEU A 1 200 ? 7.711 -2.049 -14.012 1.00 95.75 200 LEU A N 1
ATOM 1525 C CA . LEU A 1 200 ? 7.949 -1.090 -12.934 1.00 95.75 200 LEU A CA 1
ATOM 1526 C C . LEU A 1 200 ? 9.267 -0.332 -13.136 1.00 95.75 200 LEU A C 1
ATOM 1528 O O . LEU A 1 200 ? 10.295 -0.924 -13.481 1.00 95.75 200 LEU A O 1
ATOM 1532 N N . ASP A 1 201 ? 9.238 0.975 -12.866 1.00 93.44 201 ASP A N 1
ATOM 1533 C CA . ASP A 1 201 ? 10.445 1.807 -12.838 1.00 93.44 201 ASP A CA 1
ATOM 1534 C C . ASP A 1 201 ? 11.107 1.742 -11.456 1.00 93.44 201 ASP A C 1
ATOM 1536 O O . ASP A 1 201 ? 10.453 1.966 -10.431 1.00 93.44 201 ASP A O 1
ATOM 1540 N N . LEU A 1 202 ? 12.416 1.489 -11.408 1.00 93.38 202 LEU A N 1
ATOM 1541 C CA . LEU A 1 202 ? 13.195 1.576 -10.169 1.00 93.38 202 LEU A CA 1
ATOM 1542 C C . LEU A 1 202 ? 13.321 3.036 -9.676 1.00 93.38 202 LEU A C 1
ATOM 1544 O O . LEU A 1 202 ? 13.124 3.975 -10.453 1.00 93.38 202 LEU A O 1
ATOM 1548 N N . PRO A 1 203 ? 13.664 3.272 -8.393 1.00 94.81 203 PRO A N 1
ATOM 1549 C CA . PRO A 1 203 ? 13.620 4.619 -7.829 1.00 94.81 203 PRO A CA 1
ATOM 1550 C C . PRO A 1 203 ? 14.480 5.655 -8.562 1.00 94.81 203 PRO A C 1
ATOM 1552 O O . PRO A 1 203 ? 15.664 5.441 -8.847 1.00 94.81 203 PRO A O 1
ATOM 1555 N N . GLY A 1 204 ? 13.872 6.813 -8.844 1.00 90.94 204 GLY A N 1
ATOM 1556 C CA . GLY A 1 204 ? 14.477 7.898 -9.619 1.00 90.94 204 GLY A CA 1
ATOM 1557 C C . GLY A 1 204 ? 14.487 7.678 -11.134 1.00 90.94 204 GLY A C 1
ATOM 1558 O O . GLY A 1 204 ? 15.300 8.298 -11.828 1.00 90.94 204 GLY A O 1
ATOM 1559 N N . ARG A 1 205 ? 13.637 6.786 -11.652 1.00 90.06 205 ARG A N 1
ATOM 1560 C CA . ARG A 1 205 ? 13.442 6.526 -13.086 1.00 90.06 205 ARG A CA 1
ATOM 1561 C C . ARG A 1 205 ? 11.974 6.667 -13.459 1.00 90.06 205 ARG A C 1
ATOM 1563 O O . ARG A 1 205 ? 11.106 6.429 -12.624 1.00 90.06 205 ARG A O 1
ATOM 1570 N N . GLY A 1 206 ? 11.728 7.047 -14.715 1.00 88.81 206 GLY A N 1
ATOM 1571 C CA . GLY A 1 206 ? 10.388 7.225 -15.271 1.00 88.81 206 GLY A CA 1
ATOM 1572 C C . GLY A 1 206 ? 9.455 7.971 -14.315 1.00 88.81 206 GLY A C 1
ATOM 1573 O O . GLY A 1 206 ? 9.723 9.119 -13.959 1.00 88.81 206 GLY A O 1
ATOM 1574 N N . ALA A 1 207 ? 8.384 7.305 -13.879 1.00 90.06 207 ALA A N 1
ATOM 1575 C CA . ALA A 1 207 ? 7.400 7.879 -12.954 1.00 90.06 207 ALA A CA 1
ATOM 1576 C C . ALA A 1 207 ? 7.597 7.484 -11.475 1.00 90.06 207 ALA A C 1
ATOM 1578 O O . ALA A 1 207 ? 6.758 7.839 -10.644 1.00 90.06 207 ALA A O 1
ATOM 1579 N N . THR A 1 208 ? 8.672 6.765 -11.130 1.00 95.31 208 THR A N 1
ATOM 1580 C CA . THR A 1 208 ? 8.990 6.407 -9.740 1.00 95.31 208 THR A CA 1
ATOM 1581 C C . THR A 1 208 ? 9.821 7.497 -9.066 1.00 95.31 208 THR A C 1
ATOM 1583 O O . THR A 1 208 ? 10.895 7.884 -9.535 1.00 95.31 208 THR A O 1
ATOM 1586 N N . THR A 1 209 ? 9.355 7.970 -7.910 1.00 95.75 209 THR A N 1
ATOM 1587 C CA . THR A 1 209 ? 10.025 9.035 -7.147 1.00 95.75 209 THR A CA 1
ATOM 1588 C C . THR A 1 209 ? 11.404 8.615 -6.637 1.00 95.75 209 THR A C 1
ATOM 1590 O O . THR A 1 209 ? 11.630 7.452 -6.304 1.00 95.75 209 THR A O 1
ATOM 1593 N N . LEU A 1 210 ? 12.320 9.578 -6.511 1.00 94.38 210 LEU A N 1
ATOM 1594 C CA . LEU A 1 210 ? 13.603 9.384 -5.835 1.00 94.38 210 LEU A CA 1
ATOM 1595 C C . LEU A 1 210 ? 13.487 9.842 -4.368 1.00 94.38 210 LEU A C 1
ATOM 1597 O O . LEU A 1 210 ? 13.282 11.037 -4.147 1.00 94.38 210 LEU A O 1
ATOM 1601 N N . PRO A 1 211 ? 13.621 8.947 -3.374 1.00 92.62 211 PRO A N 1
ATOM 1602 C CA . PRO A 1 211 ? 13.630 9.351 -1.968 1.00 92.62 211 PRO A CA 1
ATOM 1603 C C . PRO A 1 211 ? 14.856 10.236 -1.642 1.00 92.62 211 PRO A C 1
ATOM 1605 O O . PRO A 1 211 ? 15.947 9.952 -2.147 1.00 92.62 211 PRO A O 1
ATOM 1608 N N . PRO A 1 212 ? 14.724 11.278 -0.791 1.00 89.19 212 PRO A N 1
ATOM 1609 C CA . PRO A 1 212 ? 15.824 12.198 -0.459 1.00 89.19 212 PRO A CA 1
ATOM 1610 C C . PRO A 1 212 ? 17.044 11.528 0.187 1.00 89.19 212 PRO A C 1
ATOM 1612 O O . PRO A 1 212 ? 18.176 11.892 -0.113 1.00 89.19 212 PRO A O 1
ATOM 1615 N N . GLU A 1 213 ? 16.809 10.522 1.033 1.00 89.50 213 GLU A N 1
ATOM 1616 C CA . GLU A 1 213 ? 17.841 9.709 1.701 1.00 89.50 213 GLU A CA 1
ATOM 1617 C C . GLU A 1 213 ? 18.529 8.716 0.735 1.00 89.50 213 GLU A C 1
ATOM 1619 O O . GLU A 1 213 ? 19.451 7.989 1.106 1.00 89.50 213 GLU A O 1
ATOM 1624 N N . GLY A 1 214 ? 18.084 8.667 -0.525 1.00 92.06 214 GLY A N 1
ATOM 1625 C CA . GLY A 1 214 ? 18.475 7.649 -1.490 1.00 92.06 214 GLY A CA 1
ATOM 1626 C C . GLY A 1 214 ? 17.763 6.315 -1.259 1.00 92.06 214 GLY A C 1
ATOM 1627 O O . GLY A 1 214 ? 16.859 6.184 -0.437 1.00 92.06 214 GLY A O 1
ATOM 1628 N N . TRP A 1 215 ? 18.147 5.306 -2.039 1.00 94.44 215 TRP A N 1
ATOM 1629 C CA . TRP A 1 215 ? 17.552 3.973 -1.984 1.00 94.44 215 TRP A CA 1
ATOM 1630 C C . TRP A 1 215 ? 18.632 2.897 -2.032 1.00 94.44 215 TRP A C 1
ATOM 1632 O O . TRP A 1 215 ? 19.743 3.118 -2.515 1.00 94.44 215 TRP A O 1
ATOM 1642 N N . THR A 1 216 ? 18.293 1.708 -1.538 1.00 95.56 216 THR A N 1
ATOM 1643 C CA . THR A 1 216 ? 19.164 0.530 -1.610 1.00 95.56 216 THR A CA 1
ATOM 1644 C C . THR A 1 216 ? 18.435 -0.608 -2.316 1.00 95.56 216 THR A C 1
ATOM 1646 O O . THR A 1 216 ? 17.212 -0.704 -2.186 1.00 95.56 216 THR A O 1
ATOM 1649 N N . PRO A 1 217 ? 19.148 -1.511 -3.017 1.00 95.25 217 PRO A N 1
ATOM 1650 C CA . PRO A 1 217 ? 18.518 -2.677 -3.629 1.00 95.25 217 PRO A CA 1
ATOM 1651 C C . PRO A 1 217 ? 17.715 -3.520 -2.635 1.00 95.25 217 PRO A C 1
ATOM 1653 O O . PRO A 1 217 ? 16.631 -3.989 -2.962 1.00 95.25 217 PRO A O 1
ATOM 1656 N N . ARG A 1 218 ? 18.210 -3.632 -1.396 1.00 96.56 218 ARG A N 1
ATOM 1657 C CA . ARG A 1 218 ? 17.511 -4.296 -0.294 1.00 96.56 218 ARG A CA 1
ATOM 1658 C C . ARG A 1 218 ? 16.196 -3.610 0.068 1.00 96.56 218 ARG A C 1
ATOM 1660 O O . ARG A 1 218 ? 15.190 -4.292 0.193 1.00 96.56 218 ARG A O 1
ATOM 1667 N N . GLY A 1 219 ? 16.206 -2.288 0.242 1.00 96.69 219 GLY A N 1
ATOM 1668 C CA . GLY A 1 219 ? 14.996 -1.539 0.593 1.00 96.69 219 GLY A CA 1
ATOM 1669 C C . GLY A 1 219 ? 13.919 -1.665 -0.483 1.00 96.69 219 GLY A C 1
ATOM 1670 O O . GLY A 1 219 ? 12.773 -1.959 -0.171 1.00 96.69 219 GLY A O 1
ATOM 1671 N N . VAL A 1 220 ? 14.309 -1.557 -1.757 1.00 97.00 220 VAL A N 1
ATOM 1672 C CA . VAL A 1 220 ? 13.378 -1.753 -2.880 1.00 97.00 220 VAL A CA 1
ATOM 1673 C C . VAL A 1 220 ? 12.882 -3.196 -2.949 1.00 97.00 220 VAL A C 1
ATOM 1675 O O . VAL A 1 220 ? 11.708 -3.419 -3.209 1.00 97.00 220 VAL A O 1
ATOM 1678 N N . ALA A 1 221 ? 13.730 -4.192 -2.688 1.00 97.44 221 ALA A N 1
ATOM 1679 C CA . ALA A 1 221 ? 13.286 -5.582 -2.616 1.00 97.44 221 ALA A CA 1
ATOM 1680 C C . ALA A 1 221 ? 12.233 -5.805 -1.513 1.00 97.44 221 ALA A C 1
ATOM 1682 O O . ALA A 1 221 ? 11.247 -6.501 -1.753 1.00 97.44 221 ALA A O 1
ATOM 1683 N N . ASP A 1 222 ? 12.405 -5.191 -0.340 1.00 97.88 222 ASP A N 1
ATOM 1684 C CA . ASP A 1 222 ? 11.428 -5.266 0.752 1.00 97.88 222 ASP A CA 1
ATOM 1685 C C . ASP A 1 222 ? 10.105 -4.559 0.367 1.00 97.88 222 ASP A C 1
ATOM 1687 O O . ASP A 1 222 ? 9.026 -5.116 0.589 1.00 97.88 222 ASP A O 1
ATOM 1691 N N . ASP A 1 223 ? 10.170 -3.396 -0.297 1.00 98.12 223 ASP A N 1
ATOM 1692 C CA . ASP A 1 223 ? 8.993 -2.691 -0.836 1.00 98.12 223 ASP A CA 1
ATOM 1693 C C . ASP A 1 223 ? 8.246 -3.532 -1.881 1.00 98.12 223 ASP A C 1
ATOM 1695 O O . ASP A 1 223 ? 7.025 -3.680 -1.818 1.00 98.12 223 ASP A O 1
ATOM 1699 N N . LEU A 1 224 ? 8.966 -4.119 -2.841 1.00 97.62 224 LEU A N 1
ATOM 1700 C CA . LEU A 1 224 ? 8.368 -4.974 -3.866 1.00 97.62 224 LEU A CA 1
ATOM 1701 C C . LEU A 1 224 ? 7.730 -6.214 -3.238 1.00 97.62 224 LEU A C 1
ATOM 1703 O O . LEU A 1 224 ? 6.652 -6.625 -3.656 1.00 97.62 224 LEU A O 1
ATOM 1707 N N . ALA A 1 225 ? 8.335 -6.787 -2.198 1.00 98.06 225 ALA A N 1
ATOM 1708 C CA . ALA A 1 225 ? 7.734 -7.892 -1.464 1.00 98.06 225 ALA A CA 1
ATOM 1709 C C . ALA A 1 225 ? 6.444 -7.483 -0.738 1.00 98.06 225 ALA A C 1
ATOM 1711 O O . ALA A 1 225 ? 5.494 -8.267 -0.703 1.00 98.06 225 ALA A O 1
ATOM 1712 N N . LEU A 1 226 ? 6.388 -6.274 -0.170 1.00 98.25 226 LEU A N 1
ATOM 1713 C CA . LEU A 1 226 ? 5.160 -5.720 0.403 1.00 98.25 226 LEU A CA 1
ATOM 1714 C C . LEU A 1 226 ? 4.093 -5.518 -0.682 1.00 98.25 226 LEU A C 1
ATOM 1716 O O . LEU A 1 226 ? 2.963 -5.970 -0.515 1.00 98.25 226 LEU A O 1
ATOM 1720 N N . MET A 1 227 ? 4.463 -4.940 -1.826 1.00 97.56 227 MET A N 1
ATOM 1721 C CA . MET A 1 227 ? 3.571 -4.762 -2.974 1.00 97.56 227 MET A CA 1
ATOM 1722 C C . MET A 1 227 ? 3.000 -6.095 -3.475 1.00 97.56 227 MET A C 1
ATOM 1724 O O . MET A 1 227 ? 1.787 -6.209 -3.626 1.00 97.56 227 MET A O 1
ATOM 1728 N N . ILE A 1 228 ? 3.846 -7.106 -3.701 1.00 96.81 228 ILE A N 1
ATOM 1729 C CA . ILE A 1 228 ? 3.443 -8.443 -4.171 1.00 96.81 228 ILE A CA 1
ATOM 1730 C C . ILE A 1 228 ? 2.400 -9.050 -3.218 1.00 96.81 228 ILE A C 1
ATOM 1732 O O . ILE A 1 228 ? 1.348 -9.509 -3.669 1.00 96.81 228 ILE A O 1
ATOM 1736 N N . ARG A 1 229 ? 2.657 -9.013 -1.901 1.00 96.50 229 ARG A N 1
ATOM 1737 C CA . ARG A 1 229 ? 1.745 -9.563 -0.881 1.00 96.50 229 ARG A CA 1
ATOM 1738 C C . ARG A 1 229 ? 0.414 -8.819 -0.842 1.00 96.50 229 ARG A C 1
ATOM 1740 O O . ARG A 1 229 ? -0.634 -9.450 -0.943 1.00 96.50 229 ARG A O 1
ATOM 1747 N N . GLU A 1 230 ? 0.453 -7.494 -0.743 1.00 97.00 230 GLU A N 1
ATOM 1748 C CA . GLU A 1 230 ? -0.750 -6.671 -0.568 1.00 97.00 230 GLU A CA 1
ATOM 1749 C C . GLU A 1 230 ? -1.588 -6.563 -1.849 1.00 97.00 230 GLU A C 1
ATOM 1751 O O . GLU A 1 230 ? -2.799 -6.362 -1.783 1.00 97.00 230 GLU A O 1
ATOM 1756 N N . LYS A 1 231 ? -0.981 -6.760 -3.027 1.00 93.44 231 LYS A N 1
ATOM 1757 C CA . LYS A 1 231 ? -1.707 -6.912 -4.299 1.00 93.44 231 LYS A CA 1
ATOM 1758 C C . LYS A 1 231 ? -2.207 -8.339 -4.548 1.00 93.44 231 LYS A C 1
ATOM 1760 O O . LYS A 1 231 ? -2.852 -8.581 -5.571 1.00 93.44 231 LYS A O 1
ATOM 1765 N N . GLY A 1 232 ? -1.934 -9.277 -3.637 1.00 93.00 232 GLY A N 1
ATOM 1766 C CA . GLY A 1 232 ? -2.396 -10.663 -3.720 1.00 93.00 232 GLY A CA 1
ATOM 1767 C C . GLY A 1 232 ? -1.736 -11.472 -4.838 1.00 93.00 232 GLY A C 1
ATOM 1768 O O . GLY A 1 232 ? -2.317 -12.443 -5.325 1.00 93.00 232 GLY A O 1
ATOM 1769 N N . TRP A 1 233 ? -0.541 -11.080 -5.282 1.00 92.12 233 TRP A N 1
ATOM 1770 C CA . TRP A 1 233 ? 0.229 -11.853 -6.251 1.00 92.12 233 TRP A CA 1
ATOM 1771 C C . TRP A 1 233 ? 0.864 -13.031 -5.504 1.00 92.12 233 TRP A C 1
ATOM 1773 O O . TRP A 1 233 ? 1.813 -12.849 -4.749 1.00 92.12 233 TRP A O 1
ATOM 1783 N N . LEU A 1 234 ? 0.321 -14.242 -5.675 1.00 84.31 234 LEU A N 1
ATOM 1784 C CA . LEU A 1 234 ? 0.795 -15.443 -4.965 1.00 84.31 234 LEU A CA 1
ATOM 1785 C C . LEU A 1 234 ? 2.314 -15.653 -5.118 1.00 84.31 234 LEU A C 1
ATOM 1787 O O . LEU A 1 234 ? 2.996 -15.988 -4.155 1.00 84.31 234 LEU A O 1
ATOM 1791 N N . SER A 1 235 ? 2.823 -15.423 -6.329 1.00 90.81 235 SER A N 1
ATOM 1792 C CA . SER A 1 235 ? 4.242 -15.371 -6.684 1.00 90.81 235 SER A CA 1
ATOM 1793 C C . SER A 1 235 ? 4.408 -14.591 -7.990 1.00 90.81 235 SER A C 1
ATOM 1795 O O . SER A 1 235 ? 3.480 -14.567 -8.805 1.00 90.81 235 SER A O 1
ATOM 1797 N N . ALA A 1 236 ? 5.589 -14.026 -8.234 1.00 94.75 236 ALA A N 1
ATOM 1798 C CA . ALA A 1 236 ? 5.930 -13.372 -9.495 1.00 94.75 236 ALA A CA 1
ATOM 1799 C C . ALA A 1 236 ? 7.219 -13.945 -10.100 1.00 94.75 236 ALA A C 1
ATOM 1801 O O . ALA A 1 236 ? 8.174 -14.252 -9.381 1.00 94.75 236 ALA A O 1
ATOM 1802 N N . THR A 1 237 ? 7.264 -14.057 -11.427 1.00 95.62 237 THR A N 1
ATOM 1803 C CA . THR A 1 237 ? 8.533 -14.200 -12.148 1.00 95.62 237 THR A CA 1
ATOM 1804 C C . THR A 1 237 ? 9.146 -12.822 -12.324 1.00 95.62 237 THR A C 1
ATOM 1806 O O . THR A 1 237 ? 8.509 -11.924 -12.867 1.00 95.62 237 THR A O 1
ATOM 1809 N N . ILE A 1 238 ? 10.378 -12.651 -11.862 1.00 94.94 238 ILE A N 1
ATOM 1810 C CA . ILE A 1 238 ? 11.100 -11.384 -11.921 1.00 94.94 238 ILE A CA 1
ATOM 1811 C C . ILE A 1 238 ? 11.975 -11.376 -13.167 1.00 94.94 238 ILE A C 1
ATOM 1813 O O . ILE A 1 238 ? 12.786 -12.280 -13.366 1.00 94.94 238 ILE A O 1
ATOM 1817 N N . VAL A 1 239 ? 11.826 -10.345 -13.991 1.00 93.12 239 VAL A N 1
ATOM 1818 C CA . VAL A 1 239 ? 12.626 -10.134 -15.198 1.00 93.12 239 VAL A CA 1
ATOM 1819 C C . VAL A 1 239 ? 13.278 -8.763 -15.100 1.00 93.12 239 VAL A C 1
ATOM 1821 O O . VAL A 1 239 ? 12.610 -7.775 -14.824 1.00 93.12 239 VAL A O 1
ATOM 1824 N N . GLY A 1 240 ? 14.582 -8.672 -15.320 1.00 88.56 240 GLY A N 1
ATOM 1825 C CA . GLY A 1 240 ? 15.289 -7.390 -15.338 1.00 88.56 240 GLY A CA 1
ATOM 1826 C C . GLY A 1 240 ? 16.539 -7.472 -16.194 1.00 88.56 240 GLY A C 1
ATOM 1827 O O . GLY A 1 240 ? 16.961 -8.567 -16.568 1.00 88.56 240 GLY A O 1
ATOM 1828 N N . HIS A 1 241 ? 17.156 -6.336 -16.508 1.00 84.69 241 HIS A N 1
ATOM 1829 C CA . HIS A 1 241 ? 18.469 -6.358 -17.148 1.00 84.69 241 HIS A CA 1
ATOM 1830 C C . HIS A 1 241 ? 19.559 -6.667 -16.115 1.00 84.69 241 HIS A C 1
ATOM 1832 O O . HIS A 1 241 ? 19.366 -6.512 -14.908 1.00 84.69 241 HIS A O 1
ATOM 1838 N N . ALA A 1 242 ? 20.744 -7.074 -16.572 1.00 75.94 242 ALA A N 1
ATOM 1839 C CA . ALA A 1 242 ? 21.874 -7.392 -15.695 1.00 75.94 242 ALA A CA 1
ATOM 1840 C C . ALA A 1 242 ? 22.233 -6.268 -14.694 1.00 75.94 242 ALA A C 1
ATOM 1842 O O . ALA A 1 242 ? 22.697 -6.550 -13.592 1.00 75.94 242 ALA A O 1
ATOM 1843 N N . HIS A 1 243 ? 21.992 -4.999 -15.036 1.00 75.31 243 HIS A N 1
ATOM 1844 C CA . HIS A 1 243 ? 22.207 -3.869 -14.123 1.00 75.31 243 HIS A CA 1
ATOM 1845 C C . HIS A 1 243 ? 21.119 -3.724 -13.043 1.00 75.31 243 HIS A C 1
ATOM 1847 O O . HIS A 1 243 ? 21.388 -3.150 -11.989 1.00 75.31 243 HIS A O 1
ATOM 1853 N N . ASP A 1 244 ? 19.934 -4.296 -13.265 1.00 76.44 244 ASP A N 1
ATOM 1854 C CA . ASP A 1 244 ? 18.813 -4.347 -12.313 1.00 76.44 244 ASP A CA 1
ATOM 1855 C C . ASP A 1 244 ? 18.901 -5.578 -11.395 1.00 76.44 244 ASP A C 1
ATOM 1857 O O . ASP A 1 244 ? 18.163 -5.704 -10.411 1.00 76.44 244 ASP A O 1
ATOM 1861 N N . ALA A 1 245 ? 19.857 -6.470 -11.685 1.00 81.19 245 ALA A N 1
ATOM 1862 C CA . ALA A 1 245 ? 20.089 -7.714 -10.967 1.00 81.19 245 ALA A CA 1
ATOM 1863 C C . ALA A 1 245 ? 20.173 -7.570 -9.442 1.00 81.19 245 ALA A C 1
ATOM 1865 O O . ALA A 1 245 ? 19.646 -8.458 -8.767 1.00 81.19 245 ALA A O 1
ATOM 1866 N N . PRO A 1 246 ? 20.768 -6.508 -8.854 1.00 91.69 246 PRO A N 1
ATOM 1867 C CA . PRO A 1 246 ? 20.824 -6.383 -7.402 1.00 91.69 246 PRO A CA 1
ATOM 1868 C C . PRO A 1 246 ? 19.444 -6.396 -6.729 1.00 91.69 246 PRO A C 1
ATOM 1870 O O . PRO A 1 246 ? 19.283 -7.076 -5.721 1.00 91.69 246 PRO A O 1
ATOM 1873 N N . VAL A 1 247 ? 18.437 -5.710 -7.287 1.00 94.56 247 VAL A N 1
ATOM 1874 C CA . VAL A 1 247 ? 17.082 -5.660 -6.696 1.00 94.56 247 VAL A CA 1
ATOM 1875 C C . VAL A 1 247 ? 16.401 -7.023 -6.805 1.00 94.56 247 VAL A C 1
ATOM 1877 O O . VAL A 1 247 ? 15.916 -7.552 -5.806 1.00 94.56 247 VAL A O 1
ATOM 1880 N N . GLY A 1 248 ? 16.408 -7.623 -8.001 1.00 92.25 248 GLY A N 1
ATOM 1881 C CA . GLY A 1 248 ? 15.802 -8.940 -8.224 1.00 92.25 248 GLY A CA 1
ATOM 1882 C C . GLY A 1 248 ? 16.460 -10.044 -7.389 1.00 92.25 248 GLY A C 1
ATOM 1883 O O . GLY A 1 248 ? 15.772 -10.914 -6.858 1.00 92.25 248 GLY A O 1
ATOM 1884 N N . THR A 1 249 ? 17.780 -9.973 -7.203 1.00 93.44 249 THR A N 1
ATOM 1885 C CA . THR A 1 249 ? 18.541 -10.926 -6.379 1.00 93.44 249 THR A CA 1
ATOM 1886 C C . THR A 1 249 ? 18.231 -10.766 -4.893 1.00 93.44 249 THR A C 1
ATOM 1888 O O . THR A 1 249 ? 18.018 -11.768 -4.209 1.00 93.44 249 THR A O 1
ATOM 1891 N N . GLU A 1 250 ? 18.175 -9.532 -4.379 1.00 96.56 250 GLU A N 1
ATOM 1892 C CA . GLU A 1 250 ? 17.776 -9.267 -2.989 1.00 96.56 250 GLU A CA 1
ATOM 1893 C C . GLU A 1 250 ? 16.347 -9.766 -2.731 1.00 96.56 250 GLU A C 1
ATOM 1895 O O . GLU A 1 250 ? 16.117 -10.455 -1.738 1.00 96.56 250 GLU A O 1
ATOM 1900 N N . LEU A 1 251 ? 15.413 -9.524 -3.659 1.00 96.12 251 LEU A N 1
ATOM 1901 C CA . LEU A 1 251 ? 14.032 -10.007 -3.559 1.00 96.12 251 LEU A CA 1
ATOM 1902 C C . LEU A 1 251 ? 13.971 -11.542 -3.523 1.00 96.12 251 LEU A C 1
ATOM 1904 O O . LEU A 1 251 ? 13.364 -12.107 -2.614 1.00 96.12 251 LEU A O 1
ATOM 1908 N N . ALA A 1 252 ? 14.656 -12.223 -4.446 1.00 95.25 252 ALA A N 1
ATOM 1909 C CA . ALA A 1 252 ? 14.708 -13.686 -4.490 1.00 95.25 252 ALA A CA 1
ATOM 1910 C C . ALA A 1 252 ? 15.377 -14.299 -3.248 1.00 95.25 252 ALA A C 1
ATOM 1912 O O . ALA A 1 252 ? 14.964 -15.354 -2.772 1.00 95.25 252 ALA A O 1
ATOM 1913 N N . THR A 1 253 ? 16.392 -13.633 -2.693 1.00 96.19 253 THR A N 1
ATOM 1914 C CA . THR A 1 253 ? 17.139 -14.128 -1.527 1.00 96.19 253 THR A CA 1
ATOM 1915 C C . THR A 1 253 ? 16.362 -13.934 -0.227 1.00 96.19 253 THR A C 1
ATOM 1917 O O . THR A 1 253 ? 16.348 -14.812 0.634 1.00 96.19 253 THR A O 1
ATOM 1920 N N . ARG A 1 254 ? 15.723 -12.773 -0.059 1.00 96.31 254 ARG A N 1
ATOM 1921 C CA . ARG A 1 254 ? 15.055 -12.375 1.191 1.00 96.31 254 ARG A CA 1
ATOM 1922 C C . ARG A 1 254 ? 13.601 -12.823 1.250 1.00 96.31 254 ARG A C 1
ATOM 1924 O O . ARG A 1 254 ? 13.064 -13.045 2.336 1.00 96.31 254 ARG A O 1
ATOM 1931 N N . HIS A 1 255 ? 12.966 -12.968 0.091 1.00 96.19 255 HIS A N 1
ATOM 1932 C CA . HIS A 1 255 ? 11.563 -13.341 -0.042 1.00 96.19 255 HIS A CA 1
ATOM 1933 C C . HIS A 1 255 ? 11.373 -14.470 -1.069 1.00 96.19 255 HIS A C 1
ATOM 1935 O O . HIS A 1 255 ? 10.557 -14.333 -1.981 1.00 96.19 255 HIS A O 1
ATOM 1941 N N . PRO A 1 256 ? 12.065 -15.618 -0.912 1.00 95.38 256 PRO A N 1
ATOM 1942 C CA . PRO A 1 256 ? 12.065 -16.692 -1.909 1.00 95.38 256 PRO A CA 1
ATOM 1943 C C . PRO A 1 256 ? 10.666 -17.245 -2.208 1.00 95.38 256 PRO A C 1
ATOM 1945 O O . PRO A 1 256 ? 10.393 -17.634 -3.333 1.00 95.38 256 PRO A O 1
ATOM 1948 N N . GLY A 1 257 ? 9.746 -17.226 -1.235 1.00 94.94 257 GLY A N 1
ATOM 1949 C CA . GLY A 1 257 ? 8.361 -17.672 -1.439 1.00 94.94 257 GLY A CA 1
ATOM 1950 C C . GLY A 1 257 ? 7.514 -16.768 -2.345 1.00 94.94 257 GLY A C 1
ATOM 1951 O O . GLY A 1 257 ? 6.427 -17.173 -2.735 1.00 94.94 257 GLY A O 1
ATOM 1952 N N . LEU A 1 258 ? 7.987 -15.560 -2.667 1.00 95.50 258 LEU A N 1
ATOM 1953 C CA . LEU A 1 258 ? 7.306 -14.619 -3.563 1.00 95.50 258 LEU A CA 1
ATOM 1954 C C . LEU A 1 258 ? 7.876 -14.628 -4.986 1.00 95.50 258 LEU A C 1
ATOM 1956 O O . LEU A 1 258 ? 7.262 -14.057 -5.888 1.00 95.50 258 LEU A O 1
ATOM 1960 N N . VAL A 1 259 ? 9.037 -15.252 -5.192 1.00 95.19 259 VAL A N 1
ATOM 1961 C CA . VAL A 1 259 ? 9.740 -15.271 -6.476 1.00 95.19 259 VAL A CA 1
ATOM 1962 C C . VAL A 1 259 ? 9.666 -16.671 -7.060 1.00 95.19 259 VAL A C 1
ATOM 1964 O O . VAL A 1 259 ? 10.304 -17.590 -6.558 1.00 95.19 259 VAL A O 1
ATOM 1967 N N . GLY A 1 260 ? 8.901 -16.827 -8.141 1.00 89.81 260 GLY A N 1
ATOM 1968 C CA . GLY A 1 260 ? 8.847 -18.096 -8.869 1.00 89.81 260 GLY A CA 1
ATOM 1969 C C . GLY A 1 260 ? 10.151 -18.350 -9.621 1.00 89.81 260 GLY A C 1
ATOM 1970 O O . GLY A 1 260 ? 10.751 -19.416 -9.514 1.00 89.81 260 GLY A O 1
ATOM 1971 N N . GLN A 1 261 ? 10.613 -17.337 -10.356 1.00 91.00 261 GLN A N 1
ATOM 1972 C CA . GLN A 1 261 ? 11.859 -17.366 -11.117 1.00 91.00 261 GLN A CA 1
ATOM 1973 C C . GLN A 1 261 ? 12.485 -15.971 -11.175 1.00 91.00 261 GLN A C 1
ATOM 1975 O O . GLN A 1 261 ? 11.776 -14.969 -11.085 1.00 91.00 261 GLN A O 1
ATOM 1980 N N . LEU A 1 262 ? 13.803 -15.910 -11.371 1.00 91.25 262 LEU A N 1
ATOM 1981 C CA . LEU A 1 262 ? 14.540 -14.681 -11.666 1.00 91.25 262 LEU A CA 1
ATOM 1982 C C . LEU A 1 262 ? 15.278 -14.853 -12.999 1.00 91.25 262 LEU A C 1
ATOM 1984 O O . LEU A 1 262 ? 16.173 -15.689 -13.103 1.00 91.25 262 LEU A O 1
ATOM 1988 N N . ALA A 1 263 ? 14.911 -14.055 -13.999 1.00 90.75 263 ALA A N 1
ATOM 1989 C CA . ALA A 1 263 ? 15.556 -14.015 -15.305 1.00 90.75 263 ALA A CA 1
ATOM 1990 C C . ALA A 1 263 ? 16.275 -12.673 -15.496 1.00 90.75 263 ALA A C 1
ATOM 1992 O O . ALA A 1 263 ? 15.672 -11.605 -15.377 1.00 90.75 263 ALA A O 1
ATOM 1993 N N . LEU A 1 264 ? 17.570 -12.733 -15.806 1.00 86.44 264 LEU A N 1
ATOM 1994 C CA . LEU A 1 264 ? 18.384 -11.555 -16.090 1.00 86.44 264 LEU A CA 1
ATOM 1995 C C . LEU A 1 264 ? 18.698 -11.507 -17.578 1.00 86.44 264 LEU A C 1
ATOM 1997 O O . LEU A 1 264 ? 19.391 -12.380 -18.102 1.00 86.44 264 LEU A O 1
ATOM 2001 N N . LEU A 1 265 ? 18.179 -10.487 -18.251 1.00 83.44 265 LEU A N 1
ATOM 2002 C CA . LEU A 1 265 ? 18.477 -10.235 -19.650 1.00 83.44 265 LEU A CA 1
ATOM 2003 C C . LEU A 1 265 ? 19.866 -9.590 -19.769 1.00 83.44 265 LEU A C 1
ATOM 2005 O O . LEU A 1 265 ? 20.253 -8.796 -18.898 1.00 83.44 265 LEU A O 1
ATOM 2009 N N . PRO A 1 266 ? 20.626 -9.898 -20.837 1.00 75.50 266 PRO A N 1
ATOM 2010 C CA . PRO A 1 266 ? 21.837 -9.154 -21.154 1.00 75.50 266 PRO A CA 1
ATOM 2011 C C . PRO A 1 266 ? 21.514 -7.662 -21.164 1.00 75.50 266 PRO A C 1
ATOM 2013 O O . PRO A 1 266 ? 20.440 -7.279 -21.628 1.00 75.50 266 PRO A O 1
ATOM 2016 N N . ALA A 1 267 ? 22.419 -6.823 -20.660 1.00 61.19 267 ALA A N 1
ATOM 2017 C CA . ALA A 1 267 ? 22.292 -5.392 -20.886 1.00 61.19 267 ALA A CA 1
ATOM 2018 C C . ALA A 1 267 ? 22.326 -5.185 -22.403 1.00 61.19 267 ALA A C 1
ATOM 2020 O O . ALA A 1 267 ? 23.363 -5.383 -23.034 1.00 61.19 267 ALA A O 1
ATOM 2021 N N . GLY A 1 268 ? 21.173 -4.899 -23.003 1.00 54.91 268 GLY A N 1
ATOM 2022 C CA . GLY A 1 268 ? 21.157 -4.412 -24.363 1.00 54.91 268 GLY A CA 1
ATOM 2023 C C . GLY A 1 268 ? 21.816 -3.050 -24.306 1.00 54.91 268 GLY A C 1
ATOM 2024 O O . GLY A 1 268 ? 21.242 -2.127 -23.727 1.00 54.91 268 GLY A O 1
ATOM 2025 N N . ASP A 1 269 ? 23.016 -2.915 -24.870 1.00 36.62 269 ASP A N 1
ATOM 2026 C CA . ASP A 1 269 ? 23.454 -1.597 -25.306 1.00 36.62 269 ASP A CA 1
ATOM 2027 C C . ASP A 1 269 ? 22.289 -1.016 -26.110 1.00 36.62 269 ASP A C 1
ATOM 2029 O O . ASP A 1 269 ? 21.649 -1.731 -26.888 1.00 36.62 269 ASP A O 1
ATOM 2033 N N . ALA A 1 270 ? 21.954 0.252 -25.891 1.00 39.44 270 ALA A N 1
ATOM 2034 C CA . ALA A 1 270 ? 21.059 0.952 -26.791 1.00 39.44 270 ALA A CA 1
ATOM 2035 C C . ALA A 1 270 ? 21.713 0.916 -28.181 1.00 39.44 270 ALA A C 1
ATOM 2037 O O . ALA A 1 270 ? 22.541 1.763 -28.510 1.00 39.44 270 ALA A O 1
ATOM 2038 N N . VAL A 1 271 ? 21.410 -0.110 -28.979 1.00 33.88 271 VAL A N 1
ATOM 2039 C CA . VAL A 1 271 ? 21.928 -0.246 -30.333 1.00 33.88 271 VAL A CA 1
ATOM 2040 C C . VAL A 1 271 ? 21.136 0.736 -31.180 1.00 33.88 271 VAL A C 1
ATOM 2042 O O . VAL A 1 271 ? 20.136 0.412 -31.816 1.00 33.88 271 VAL A O 1
ATOM 2045 N N . THR A 1 272 ? 21.613 1.977 -31.193 1.00 32.44 272 THR A N 1
ATOM 2046 C CA . THR A 1 272 ? 21.526 2.835 -32.367 1.00 32.44 272 THR A CA 1
ATOM 2047 C C . THR A 1 272 ? 22.473 2.277 -33.426 1.00 32.44 272 THR A C 1
ATOM 2049 O O . THR A 1 272 ? 23.504 2.875 -33.709 1.00 32.44 272 THR A O 1
ATOM 2052 N N . ASP A 1 273 ? 22.164 1.113 -33.988 1.00 23.59 273 ASP A N 1
ATOM 2053 C CA . ASP A 1 273 ? 22.622 0.795 -35.334 1.00 23.59 273 ASP A CA 1
ATOM 2054 C C . ASP A 1 273 ? 21.724 -0.262 -35.973 1.00 23.59 273 ASP A C 1
ATOM 2056 O O . ASP A 1 273 ? 21.640 -1.417 -35.552 1.00 23.59 273 ASP A O 1
ATOM 2060 N N . ALA A 1 274 ? 21.014 0.163 -37.008 1.00 31.53 274 ALA A N 1
ATOM 2061 C CA . ALA A 1 274 ? 20.155 -0.686 -37.806 1.00 31.53 274 ALA A CA 1
ATOM 2062 C C . ALA A 1 274 ? 21.017 -1.532 -38.751 1.00 31.53 274 ALA A C 1
ATOM 2064 O O . ALA A 1 274 ? 21.041 -1.257 -39.944 1.00 31.53 274 ALA A O 1
ATOM 2065 N N . SER A 1 275 ? 21.753 -2.529 -38.249 1.00 33.09 275 SER A N 1
ATOM 2066 C CA . SER A 1 275 ? 22.358 -3.554 -39.119 1.00 33.09 275 SER A CA 1
ATOM 2067 C C . SER A 1 275 ? 22.977 -4.758 -38.393 1.00 33.09 275 SER A C 1
ATOM 2069 O O . SER A 1 275 ? 24.150 -5.037 -38.586 1.00 33.09 275 SER A O 1
ATOM 2071 N N . VAL A 1 276 ? 22.201 -5.567 -37.663 1.00 30.47 276 VAL A N 1
ATOM 2072 C CA . VAL A 1 276 ? 22.480 -7.021 -37.594 1.00 30.47 276 VAL A CA 1
ATOM 2073 C C . VAL A 1 276 ? 21.163 -7.793 -37.478 1.00 30.47 276 VAL A C 1
ATOM 2075 O O . VAL A 1 276 ? 20.586 -7.937 -36.406 1.00 30.47 276 VAL A O 1
ATOM 2078 N N . THR A 1 277 ? 20.680 -8.288 -38.612 1.00 37.31 277 THR A N 1
ATOM 2079 C CA . THR A 1 277 ? 19.736 -9.407 -38.701 1.00 37.31 277 THR A CA 1
ATOM 2080 C C . THR A 1 277 ? 20.532 -10.708 -38.612 1.00 37.31 277 THR A C 1
ATOM 2082 O O . THR A 1 277 ? 21.381 -10.898 -39.480 1.00 37.31 277 THR A O 1
ATOM 2085 N N . ASP A 1 278 ? 20.284 -11.551 -37.602 1.00 31.38 278 ASP A N 1
ATOM 2086 C CA . ASP A 1 278 ? 20.116 -13.021 -37.709 1.00 31.38 278 ASP A CA 1
ATOM 2087 C C . ASP A 1 278 ? 20.167 -13.696 -36.315 1.00 31.38 278 ASP A C 1
ATOM 2089 O O . ASP A 1 278 ? 21.229 -14.045 -35.802 1.00 31.38 278 ASP A O 1
ATOM 2093 N N . ALA A 1 279 ? 18.999 -13.845 -35.686 1.00 33.94 279 ALA A N 1
ATOM 2094 C CA . ALA A 1 279 ? 18.684 -14.888 -34.709 1.00 33.94 279 ALA A CA 1
ATOM 2095 C C . ALA A 1 279 ? 17.161 -15.080 -34.765 1.00 33.94 279 ALA A C 1
ATOM 2097 O O . ALA A 1 279 ? 16.404 -14.131 -34.573 1.00 33.94 279 ALA A O 1
ATOM 2098 N N . SER A 1 280 ? 16.721 -16.278 -35.134 1.00 38.94 280 SER A N 1
ATOM 2099 C CA . SER A 1 280 ? 15.368 -16.579 -35.612 1.00 38.94 280 SER A CA 1
ATOM 2100 C C . SER A 1 280 ? 14.281 -16.701 -34.537 1.00 38.94 280 SER A C 1
ATOM 2102 O O . SER A 1 280 ? 13.228 -17.233 -34.851 1.00 38.94 280 SER A O 1
ATOM 2104 N N . ASP A 1 281 ? 14.510 -16.192 -33.328 1.00 43.09 281 ASP A N 1
ATOM 2105 C CA . ASP A 1 281 ? 13.476 -15.942 -32.318 1.00 43.09 281 ASP A CA 1
ATOM 2106 C C . ASP A 1 281 ? 13.845 -14.627 -31.617 1.00 43.09 281 ASP A C 1
ATOM 2108 O O . ASP A 1 281 ? 14.985 -14.438 -31.177 1.00 43.09 281 ASP A O 1
ATOM 2112 N N . GLY A 1 282 ? 12.918 -13.670 -31.552 1.00 54.84 282 GLY A N 1
ATOM 2113 C CA . GLY A 1 282 ? 13.192 -12.384 -30.901 1.00 54.84 282 GLY A CA 1
ATOM 2114 C C . GLY A 1 282 ? 13.474 -12.552 -29.395 1.00 54.84 282 GLY A C 1
ATOM 2115 O O . GLY A 1 282 ? 13.031 -13.531 -28.793 1.00 54.84 282 GLY A O 1
ATOM 2116 N N . PRO A 1 283 ? 14.129 -11.584 -28.718 1.00 62.88 283 PRO A N 1
ATOM 2117 C CA . PRO A 1 283 ? 14.368 -11.654 -27.266 1.00 62.88 283 PRO A CA 1
ATOM 2118 C C . PRO A 1 283 ? 13.079 -11.863 -26.442 1.00 62.88 283 PRO A C 1
ATOM 2120 O O . PRO A 1 283 ? 13.107 -12.500 -25.389 1.00 62.88 283 PRO A O 1
ATOM 2123 N N . ALA A 1 284 ? 11.930 -11.414 -26.959 1.00 65.69 284 ALA A N 1
ATOM 2124 C CA . ALA A 1 284 ? 10.615 -11.656 -26.369 1.00 65.69 284 ALA A CA 1
ATOM 2125 C C . ALA A 1 284 ? 10.123 -13.112 -26.495 1.00 65.69 284 ALA A C 1
ATOM 2127 O O . ALA A 1 284 ? 9.491 -13.623 -25.570 1.00 65.69 284 ALA A O 1
ATOM 2128 N N . GLU A 1 285 ? 10.418 -13.794 -27.604 1.00 66.81 285 GLU A N 1
ATOM 2129 C CA . GLU A 1 285 ? 10.046 -15.199 -27.821 1.00 66.81 285 GLU A CA 1
ATOM 2130 C C . GLU A 1 285 ? 10.910 -16.130 -26.969 1.00 66.81 285 GLU A C 1
ATOM 2132 O O . GLU A 1 285 ? 10.374 -17.027 -26.321 1.00 66.81 285 GLU A O 1
ATOM 2137 N N . LEU A 1 286 ? 12.207 -15.825 -26.842 1.00 65.00 286 LEU A N 1
ATOM 2138 C CA . LEU A 1 286 ? 13.118 -16.540 -25.947 1.00 65.00 286 LEU A CA 1
ATOM 2139 C C . LEU A 1 286 ? 12.660 -16.463 -24.481 1.00 65.00 286 LEU A C 1
ATOM 2141 O O . LEU A 1 286 ? 12.665 -17.466 -23.764 1.00 65.00 286 LEU A O 1
ATOM 2145 N N . LEU A 1 287 ? 12.226 -15.281 -24.028 1.00 74.50 287 LEU A N 1
ATOM 2146 C CA . LEU A 1 287 ? 11.657 -15.130 -22.689 1.00 74.50 287 LEU A CA 1
ATOM 2147 C C . LEU A 1 287 ? 10.348 -15.918 -22.554 1.00 74.50 287 LEU A C 1
ATOM 2149 O O . LEU A 1 287 ? 10.134 -16.575 -21.537 1.00 74.50 287 LEU A O 1
ATOM 2153 N N . ALA A 1 288 ? 9.488 -15.897 -23.575 1.00 72.81 288 ALA A N 1
ATOM 2154 C CA . ALA A 1 288 ? 8.260 -16.685 -23.572 1.00 72.81 288 ALA A CA 1
ATOM 2155 C C . ALA A 1 288 ? 8.539 -18.195 -23.469 1.00 72.81 288 ALA A C 1
ATOM 2157 O O . ALA A 1 288 ? 7.799 -18.892 -22.777 1.00 72.81 288 ALA A O 1
ATOM 2158 N N . ASP A 1 289 ? 9.594 -18.702 -24.109 1.00 73.19 289 ASP A N 1
ATOM 2159 C CA . ASP A 1 289 ? 10.037 -20.092 -23.970 1.00 73.19 289 ASP A CA 1
ATOM 2160 C C . ASP A 1 289 ? 10.607 -20.403 -22.589 1.00 73.19 289 ASP A C 1
ATOM 2162 O O . ASP A 1 289 ? 10.247 -21.417 -21.982 1.00 73.19 289 ASP A O 1
ATOM 2166 N N . LEU A 1 290 ? 11.427 -19.509 -22.038 1.00 73.44 290 LEU A N 1
ATOM 2167 C CA . LEU A 1 290 ? 11.972 -19.665 -20.691 1.00 73.44 290 LEU A CA 1
ATOM 2168 C C . LEU A 1 290 ? 10.849 -19.784 -19.650 1.00 73.44 290 LEU A C 1
ATOM 2170 O O . LEU A 1 290 ? 10.864 -20.702 -18.830 1.00 73.44 290 LEU A O 1
ATOM 2174 N N . LEU A 1 291 ? 9.822 -18.936 -19.759 1.00 77.94 291 LEU A N 1
ATOM 2175 C CA . LEU A 1 291 ? 8.638 -18.976 -18.897 1.00 77.94 291 LEU A CA 1
ATOM 2176 C C . LEU A 1 291 ? 7.785 -20.247 -19.082 1.00 77.94 291 LEU A C 1
ATOM 2178 O O . LEU A 1 291 ? 7.063 -20.624 -18.161 1.00 77.94 291 LEU A O 1
ATOM 2182 N N . ARG A 1 292 ? 7.850 -20.918 -20.243 1.00 73.06 292 ARG A N 1
ATOM 2183 C CA . ARG A 1 292 ? 7.164 -22.203 -20.496 1.00 73.06 292 ARG A CA 1
ATOM 2184 C C . ARG A 1 292 ? 7.903 -23.395 -19.890 1.00 73.06 292 ARG A C 1
ATOM 2186 O O . ARG A 1 292 ? 7.268 -24.316 -19.390 1.00 73.06 292 ARG A O 1
ATOM 2193 N N . THR A 1 293 ? 9.231 -23.400 -19.978 1.00 65.0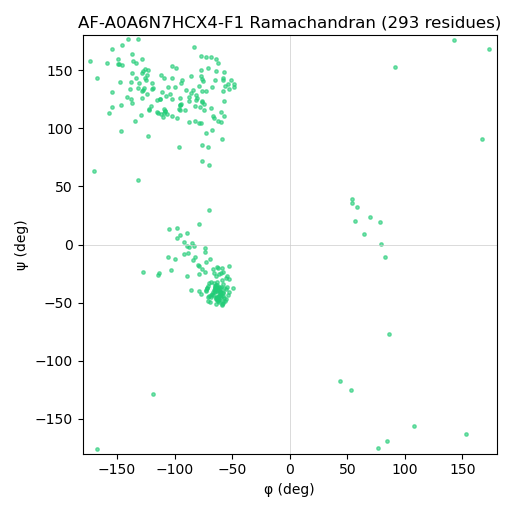6 293 THR A N 1
ATOM 2194 C CA . THR A 1 293 ? 10.080 -24.538 -19.563 1.00 65.06 293 THR A CA 1
ATOM 2195 C C . THR A 1 293 ? 10.383 -24.584 -18.064 1.00 65.06 293 THR A C 1
ATOM 2197 O O . THR A 1 293 ? 10.920 -25.572 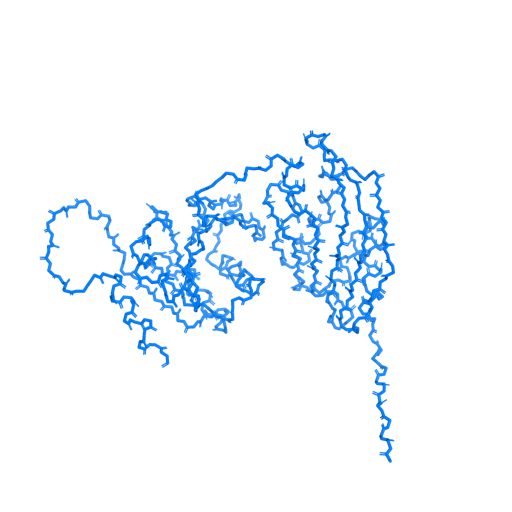-17.574 1.00 65.06 293 THR A O 1
ATOM 2200 N N . GLY A 1 294 ? 10.048 -23.514 -17.346 1.00 54.59 294 GLY A N 1
ATOM 2201 C CA . GLY A 1 294 ? 10.396 -23.284 -15.950 1.00 54.59 294 GLY A CA 1
ATOM 2202 C C . GLY A 1 294 ? 9.429 -23.799 -14.881 1.00 54.59 294 GLY A C 1
ATOM 2203 O O . GLY A 1 294 ? 9.581 -23.395 -13.728 1.00 54.59 294 GLY A O 1
ATOM 2204 N N . GLY A 1 295 ? 8.428 -24.599 -15.262 1.00 42.31 295 GLY A N 1
ATOM 2205 C CA . GLY A 1 295 ? 7.381 -25.128 -14.374 1.00 42.31 295 GLY A 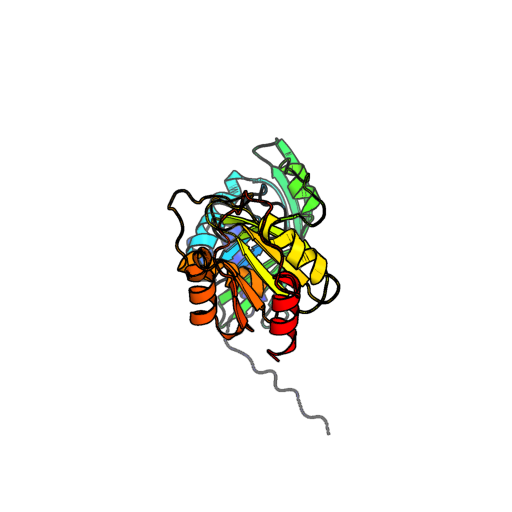CA 1
ATOM 2206 C C . GLY A 1 295 ? 7.696 -26.486 -13.764 1.00 42.31 295 GLY A C 1
ATOM 2207 O O . GLY A 1 295 ? 8.319 -27.318 -14.461 1.00 42.31 295 GLY A O 1
#

Radius of gyration: 22.32 Å; Cα contacts (8 Å, |Δi|>4): 578; chains: 1; bounding box: 49×61×66 Å

Sequence (295 aa):
MSEPMSQGTSNGVGAAAAARAFLDAFAGKDTDAALALLTDDVVWHVDGAPEVPTVGLLQGRARVKEWIEGFPDAFEPRGFRLSPIIDGGTEAIVPGWFRYLVRTTQRTVEGDFTMRFTVRDGLISHYQIYEDSLALALAFAADLTGPPGSQRLRVNDIVYGYDDVGCGPVVLFLSGRDTDRSVFAAHVLALQDRYRCVSLDLPGRGATTLPPEGWTPRGVADDLALMIREKGWLSATIVGHAHDAPVGTELATRHPGLVGQLALLPAGDAVTDASVTDASDGPAELLADLLRTGG

Mean predicted aligned error: 7.69 Å

Foldseek 3Di:
DDDDDDPPPDPAQFQLNLVVQLVVCLVVVPLVSNLVQADQFAWEAEDAFVLQVLHAIETGSVLVSVSSVCVVVQWDFPDKFWDDWDGPRQKIKIKIKGWTQGPPQRDIAIWIKIKMFGDDRNHTRYIYMDTDRVSSCVSSVHPPDDPPQWDWHHQRQKTKIKGWAADEAAAEEEEDDPDAQCVCVVLCVLP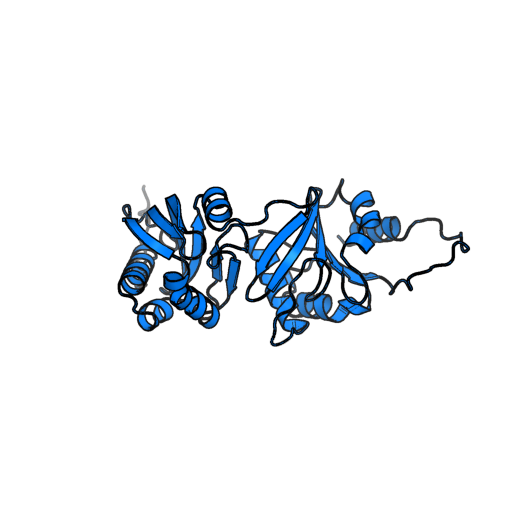RPHYTYIGIYDDPDDPMHAGPVGDDLLRLLVSVVSVCVVVVNQAYAYEYEPVNVSNLVSNCVVPVRRHLYYYYDYPPDPPPDPDDDDDPADPSRVVVVVVVVSD

Nearest PDB structures (foldseek):
  3dm8-assembly1_A-2  TM=8.165E-01  e=8.876E-09  Rhodopseudomonas palustris
  7jqz-assembly1_J  TM=7.545E-01  e=1.196E-07  Burkholderia orbicola MC0-3
  4r9l-assembly2_C-2  TM=6.905E-01  e=1.060E-07  Rhodococcus erythropolis
  4r9k-assembly1_A  TM=6.904E-01  e=1.350E-07  Rhodococcus erythropolis
  7vwd-assembly2_C  TM=6.831E-01  e=1.827E-07  Rhodococcus erythropolis

Solvent-accessible surface area (backbone atoms only — not comparable to full-atom values): 15928 Å² total; per-residue (Å²): 138,82,81,79,81,79,80,76,83,69,95,53,58,43,18,43,57,42,50,48,51,36,53,53,21,56,75,67,68,34,62,68,64,30,53,71,42,39,34,73,74,18,36,42,39,26,72,53,43,59,71,34,86,82,32,24,42,35,66,20,51,71,50,51,48,53,51,63,69,47,46,67,72,49,40,42,86,76,44,76,47,77,49,79,68,44,69,67,60,47,30,17,40,38,38,32,39,44,27,33,33,28,59,90,65,70,29,70,42,70,46,59,34,35,37,38,35,33,37,54,98,43,17,37,39,34,40,39,52,50,57,61,33,66,56,47,20,59,33,58,66,44,83,83,79,70,63,89,52,54,46,65,45,28,39,63,87,33,40,37,20,32,35,56,43,61,44,67,61,38,36,39,36,46,22,43,89,100,46,36,40,69,80,44,47,66,40,41,71,75,37,23,91,63,21,20,33,33,32,26,22,38,76,61,20,76,72,8,44,62,46,93,91,56,85,47,44,59,59,51,20,54,44,51,52,50,49,36,58,77,70,64,45,78,39,29,33,36,36,25,33,53,87,36,38,60,30,58,50,37,26,42,70,78,40,46,82,44,37,75,45,80,48,70,41,75,70,71,69,86,74,89,60,100,78,81,91,88,68,99,60,53,78,46,52,53,50,54,49,52,70,65,73,72,116

Secondary structure (DSSP, 8-state):
-PPP-------S--HHHHHHHHHHHHHTT-HHHHHHTEEEEEEEEE-S-TTSTT-EEEESHHHHHHHHHHHHHHEEEEEEEEPPPEE-SSEEEEEEEEEEEETTT--EEEEEEEEEEEEETTEEEEEEEE--HHHHHHHTT------TTEEEEEETTEEEEEEEEE-SSEEEEEE-TT--GGGGHHHHHHHTTTSEEEEEEPTTSTTS---TT---HHHHHHHHHHHHHHTT-S-EEEEEETTTHHHHHHHHHH-GGGEEEEEEE--------------SS-HHHHHHHHHHHT-

pLDDT: mean 87.81, std 17.81, range [23.59, 98.81]